Protein AF-A0A842N6Q9-F1 (afdb_monomer_lite)

pLDDT: mean 91.58, std 11.49, range [39.16, 98.69]

Sequence (266 aa):
GASLGLGSGYAVFYPNMVNERSRTIEEQVTDIEEDVDELGVRLDSVNQSMTVIGDSLEGILALTDIINAISDRVTTIENGQVTLNSELDDVESTLNQLNEDFVTLDDDWDEVVNDFADLATAYNAANIELEAVQELVRENDGIRIFTTYMANPSNFFKEAITDELYALLVLESQDFADWANLVGIDSANILLLQEVDAIMGSLVWNPTDNTEIGDSSFQVKLETYFPFELASASVSFNKIRLEVRATINIETEAITLQQIGQIEVI

Foldseek 3Di:
DDDDDPPDVPPVVVVVVVVVVVVVVVVVVVVVVVVVVVVVVVVVVVVVVVVVVVVVVVVVVVVVVVVVVVVVVVVVVVVVVVVVVVVVVVVVVVVVVVVVVVVVVVVVVVVVVVVVVVVVVVVVVVVVVVVVVVVVVLQVLQVVLVQVCQLQPDLVVLLVVLVQVLVQCCVPPPLSVVLCVVCDVVRSSVLSSVQSRVCRNVWDWDWDDWADDDDQKIKTKIKTWAWDADVSSRDTARIKIWIWIWIARSVVRDTHPIDTDDIHGD

Secondary structure (DSSP, 8-state):
-------SSSTTHHHHHHHHHHHHHHHHHHHHHHHHHHHHHHHHHHHHHHHHHHHHHHHHHHHHHHHHHHHHHHHHHHHHHHHHHHHHHHHHHHHHHHHHHHHHHHHHHHHHHHHHHHHHHHHHHHHHHHHHHHHHHHHHHHHHHHHHHHTS--HHHHHHHHHHHHHHHHHH-HHHHHHHHHH-HHHHHHHHHHHHHHHHTT---EEEEEEEEETTEEEEEEEEEEEEEEGGGTEEEEEEEEEEEEEEETTTTEEEEEEEEEEEE-

Structure (mmCIF, N/CA/C/O backbone):
data_AF-A0A842N6Q9-F1
#
_entry.id   AF-A0A842N6Q9-F1
#
loop_
_atom_site.group_PDB
_atom_site.id
_atom_site.type_symbol
_atom_site.label_atom_id
_atom_site.label_alt_id
_atom_site.label_comp_id
_atom_site.label_asym_id
_atom_site.label_entity_id
_atom_site.label_seq_id
_atom_site.pdbx_PDB_ins_code
_atom_site.Cartn_x
_atom_site.Cartn_y
_atom_site.Cartn_z
_atom_site.occupancy
_atom_site.B_iso_or_equiv
_atom_site.auth_seq_id
_atom_site.auth_comp_id
_atom_site.auth_asym_id
_atom_site.auth_atom_id
_atom_site.pdbx_PDB_model_num
ATOM 1 N N . GLY A 1 1 ? -85.203 -25.744 161.739 1.00 39.16 1 GLY A N 1
ATOM 2 C CA . GLY A 1 1 ? -84.891 -26.571 160.561 1.00 39.16 1 GLY A CA 1
ATOM 3 C C . GLY A 1 1 ? -84.666 -25.648 159.391 1.00 39.16 1 GLY A C 1
ATOM 4 O O . GLY A 1 1 ? -85.495 -24.777 159.173 1.00 39.16 1 GLY A O 1
ATOM 5 N N . ALA A 1 2 ? -83.518 -25.778 158.737 1.00 45.00 2 ALA A N 1
ATOM 6 C CA . ALA A 1 2 ? -83.110 -24.991 157.582 1.00 45.00 2 ALA A CA 1
ATOM 7 C C . ALA A 1 2 ? -84.012 -25.238 156.360 1.00 45.00 2 ALA A C 1
ATOM 9 O O . ALA A 1 2 ? -84.411 -26.374 156.119 1.00 45.00 2 ALA A O 1
ATOM 10 N N . SER A 1 3 ? -84.259 -24.197 155.562 1.00 41.28 3 SER A N 1
ATOM 11 C CA . SER A 1 3 ? -84.444 -24.327 154.114 1.00 41.28 3 SER A CA 1
ATOM 12 C C . SER A 1 3 ? -84.133 -22.991 153.444 1.00 41.28 3 SER A C 1
ATOM 14 O O . SER A 1 3 ? -84.650 -21.944 153.832 1.00 41.28 3 SER A O 1
ATOM 16 N N . LEU A 1 4 ? -83.199 -23.054 152.503 1.00 52.41 4 LEU A N 1
ATOM 17 C CA . LEU A 1 4 ? -82.613 -21.960 151.744 1.00 52.41 4 LEU A CA 1
ATOM 18 C C . LEU A 1 4 ? -83.542 -21.598 150.581 1.00 52.41 4 LEU A C 1
ATOM 20 O O . LEU A 1 4 ? -83.885 -22.459 149.778 1.00 52.41 4 LEU A O 1
ATOM 24 N N . GLY A 1 5 ? -83.894 -20.320 150.462 1.00 39.25 5 GLY A N 1
ATOM 25 C CA . GLY A 1 5 ? -84.561 -19.751 149.290 1.00 39.25 5 GLY A CA 1
ATOM 26 C C . GLY A 1 5 ? -83.675 -18.698 148.633 1.00 39.25 5 GLY A C 1
ATOM 27 O O . GLY A 1 5 ? -83.934 -17.507 148.755 1.00 39.25 5 GLY A O 1
ATOM 28 N N . LEU A 1 6 ? -82.596 -19.133 147.980 1.00 52.72 6 LEU A N 1
ATOM 29 C CA . LEU A 1 6 ? -81.838 -18.300 147.046 1.00 52.72 6 LEU A CA 1
ATOM 30 C C . LEU A 1 6 ? -82.662 -18.188 145.758 1.00 52.72 6 LEU A C 1
ATOM 32 O O . LEU A 1 6 ? -82.780 -19.161 145.020 1.00 52.72 6 LEU A O 1
ATOM 36 N N . GLY A 1 7 ? -83.260 -17.029 145.491 1.00 48.00 7 GLY A N 1
ATOM 37 C CA . GLY A 1 7 ? -84.115 -16.873 144.315 1.00 48.00 7 GLY A CA 1
ATOM 38 C C . GLY A 1 7 ? -84.567 -15.441 144.090 1.00 48.00 7 GLY A C 1
ATOM 39 O O . GLY A 1 7 ? -85.731 -15.136 144.300 1.00 48.00 7 GLY A O 1
ATOM 40 N N . SER A 1 8 ? -83.649 -14.563 143.680 1.00 42.03 8 SER A N 1
ATOM 41 C CA . SER A 1 8 ? -83.997 -13.280 143.029 1.00 42.03 8 SER A CA 1
ATOM 42 C C . SER A 1 8 ? -82.774 -12.513 142.518 1.00 42.03 8 SER A C 1
ATOM 44 O O . SER A 1 8 ? -82.881 -11.763 141.555 1.00 42.03 8 SER A O 1
ATOM 46 N N . GLY A 1 9 ? -81.589 -12.747 143.092 1.00 44.25 9 GLY A N 1
ATOM 47 C CA . GLY A 1 9 ? -80.367 -12.017 142.735 1.00 44.25 9 GLY A CA 1
ATOM 48 C C . GLY A 1 9 ? -79.679 -12.427 141.430 1.00 44.25 9 GLY A C 1
ATOM 49 O O . GLY A 1 9 ? -78.753 -11.746 141.032 1.00 44.25 9 GLY A O 1
ATOM 50 N N . TYR A 1 10 ? -80.090 -13.502 140.752 1.00 46.16 10 TYR A N 1
ATOM 51 C CA . TYR A 1 10 ? -79.489 -13.911 139.470 1.00 46.16 10 TYR A CA 1
ATOM 52 C C . TYR A 1 10 ? -80.328 -13.487 138.253 1.00 46.16 10 TYR A C 1
ATOM 54 O O . TYR A 1 10 ? -79.784 -13.270 137.176 1.00 46.16 10 TYR A O 1
ATOM 62 N N . ALA A 1 11 ? -81.640 -13.285 138.414 1.00 45.50 11 ALA A N 1
ATOM 63 C CA . ALA A 1 11 ? -82.547 -13.031 137.291 1.00 45.50 11 ALA A CA 1
ATOM 64 C C . ALA A 1 11 ? -82.414 -11.628 136.664 1.00 45.50 11 ALA A C 1
ATOM 66 O O . ALA A 1 11 ? -82.861 -11.441 135.542 1.00 45.50 11 ALA A O 1
ATOM 67 N N . VAL A 1 12 ? -81.798 -10.655 137.352 1.00 51.91 12 VAL A N 1
ATOM 68 C CA . VAL A 1 12 ? -81.649 -9.265 136.859 1.00 51.91 12 VAL A CA 1
ATOM 69 C C . VAL A 1 12 ? -80.248 -8.987 136.290 1.00 51.91 12 VAL A C 1
ATOM 71 O O . VAL A 1 12 ? -80.095 -8.151 135.404 1.00 51.91 12 VAL A O 1
ATOM 74 N N . PHE A 1 13 ? -79.221 -9.723 136.728 1.00 52.62 13 PHE A N 1
ATOM 75 C CA . PHE A 1 13 ? -77.844 -9.536 136.248 1.00 52.62 13 PHE A CA 1
ATOM 76 C C . PHE A 1 13 ? -77.558 -10.269 134.932 1.00 52.62 13 PHE A C 1
ATOM 78 O O . PHE A 1 13 ? -76.781 -9.765 134.125 1.00 52.62 13 PHE A O 1
ATOM 85 N N . TYR A 1 14 ? -78.194 -11.421 134.680 1.00 57.91 14 TYR A N 1
ATOM 86 C CA . TYR A 1 14 ? -78.035 -12.128 133.403 1.00 57.91 14 TYR A CA 1
ATOM 87 C C . TYR A 1 14 ? -78.612 -11.354 132.211 1.00 57.91 14 TYR A C 1
ATOM 89 O O . TYR A 1 14 ? -77.882 -11.208 131.236 1.00 57.91 14 TYR A O 1
ATOM 97 N N . PRO A 1 15 ? -79.838 -10.795 132.262 1.00 67.25 15 PRO A N 1
ATOM 98 C CA . PRO A 1 15 ? -80.366 -10.003 131.152 1.00 67.25 15 PRO A CA 1
ATOM 99 C C . PRO A 1 15 ? -79.513 -8.767 130.854 1.00 67.25 15 PRO A C 1
ATOM 101 O O . PRO A 1 15 ? -79.224 -8.501 129.696 1.00 67.25 15 PRO A O 1
ATOM 104 N N . ASN A 1 16 ? -79.037 -8.057 131.885 1.00 67.00 16 ASN A N 1
ATOM 105 C CA . ASN A 1 16 ? -78.198 -6.871 131.690 1.00 67.00 16 ASN A CA 1
ATOM 106 C C . ASN A 1 16 ? -76.809 -7.214 131.130 1.00 67.00 16 ASN A C 1
ATOM 108 O O . ASN A 1 16 ? -76.372 -6.561 130.193 1.00 67.00 16 ASN A O 1
ATOM 112 N N . MET A 1 17 ? -76.134 -8.264 131.619 1.00 75.19 17 MET A N 1
ATOM 113 C CA . MET A 1 17 ? -74.863 -8.711 131.019 1.00 75.19 17 MET A CA 1
ATOM 114 C C . MET A 1 17 ? -75.030 -9.235 129.589 1.00 75.19 17 MET A C 1
ATOM 116 O O . MET A 1 17 ? -74.129 -9.070 128.772 1.00 75.19 17 MET A O 1
ATOM 120 N N . VAL A 1 18 ? -76.145 -9.904 129.290 1.00 78.19 18 VAL A N 1
ATOM 121 C CA . VAL A 1 18 ? -76.445 -10.411 127.944 1.00 78.19 18 VAL A CA 1
ATOM 122 C C . VAL A 1 18 ? -76.774 -9.262 126.989 1.00 78.19 18 VAL A C 1
ATOM 124 O O . VAL A 1 18 ? -76.325 -9.303 125.848 1.00 78.19 18 VAL A O 1
ATOM 127 N N . ASN A 1 19 ? -77.470 -8.221 127.451 1.00 78.38 19 ASN A N 1
ATOM 128 C CA . ASN A 1 19 ? -77.723 -7.004 126.677 1.00 78.38 19 ASN A CA 1
ATOM 129 C C . ASN A 1 19 ? -76.435 -6.215 126.416 1.00 78.38 19 ASN A C 1
ATOM 131 O O . ASN A 1 19 ? -76.205 -5.806 125.286 1.00 78.38 19 ASN A O 1
ATOM 135 N N . GLU A 1 20 ? -75.568 -6.058 127.421 1.00 79.12 20 GLU A N 1
ATOM 136 C CA . GLU A 1 20 ? -74.278 -5.373 127.260 1.00 79.12 20 GLU A CA 1
ATOM 137 C C . GLU A 1 20 ? -73.377 -6.125 126.268 1.00 79.12 20 GLU A C 1
ATOM 139 O O . GLU A 1 20 ? -72.814 -5.532 125.357 1.00 79.12 20 GLU A O 1
ATOM 144 N N . ARG A 1 21 ? -73.304 -7.459 126.388 1.00 81.00 21 ARG A N 1
ATOM 145 C CA . ARG A 1 21 ? -72.570 -8.304 125.435 1.00 81.00 21 ARG A CA 1
ATOM 146 C C . ARG A 1 21 ? -73.180 -8.277 124.039 1.00 81.00 21 ARG A C 1
ATOM 148 O O . ARG A 1 21 ? -72.420 -8.264 123.082 1.00 81.00 21 ARG A O 1
ATOM 155 N N . SER A 1 22 ? -74.509 -8.281 123.918 1.00 83.50 22 SER A N 1
ATOM 156 C CA . SER A 1 22 ? -75.177 -8.173 122.613 1.00 83.50 22 SER A CA 1
ATOM 157 C C . SER A 1 22 ? -74.865 -6.834 121.962 1.00 83.50 22 SER A C 1
ATOM 159 O O . SER A 1 22 ? -74.501 -6.818 120.799 1.00 83.50 22 SER A O 1
ATOM 161 N N . ARG A 1 23 ? -74.875 -5.742 122.733 1.00 82.00 23 ARG A N 1
ATOM 162 C CA . ARG A 1 23 ? -74.495 -4.412 122.255 1.00 82.00 23 ARG A CA 1
ATOM 163 C C . ARG A 1 23 ? -73.033 -4.345 121.801 1.00 82.00 23 ARG A C 1
ATOM 165 O O . ARG A 1 23 ? -72.761 -3.822 120.733 1.00 82.00 23 ARG A O 1
ATOM 172 N N . THR A 1 24 ? -72.094 -4.907 122.567 1.00 88.12 24 THR A N 1
ATOM 173 C CA . THR A 1 24 ? -70.678 -4.976 122.152 1.00 88.12 24 THR A CA 1
ATOM 174 C C . THR A 1 24 ? -70.484 -5.837 120.903 1.00 88.12 24 THR A C 1
ATOM 176 O O . THR A 1 24 ? -69.652 -5.515 120.064 1.00 88.12 24 THR A O 1
ATOM 179 N N . ILE A 1 25 ? -71.232 -6.936 120.771 1.00 87.62 25 ILE A N 1
ATOM 180 C CA . ILE A 1 25 ? -71.200 -7.777 119.568 1.00 87.62 25 ILE A CA 1
ATOM 181 C C . ILE A 1 25 ? -71.790 -7.021 118.373 1.00 87.62 25 ILE A C 1
ATOM 183 O O . ILE A 1 25 ? -71.218 -7.098 117.299 1.00 87.62 25 ILE A O 1
ATOM 187 N N . GLU A 1 26 ? -72.886 -6.281 118.541 1.00 87.38 26 GLU A N 1
ATOM 188 C CA . GLU A 1 26 ? -73.477 -5.441 117.490 1.00 87.38 26 GLU A CA 1
ATOM 189 C C . GLU A 1 26 ? -72.514 -4.341 117.029 1.00 87.38 26 GLU A C 1
ATOM 191 O O . GLU A 1 26 ? -72.362 -4.138 115.828 1.00 87.38 26 GLU A O 1
ATOM 196 N N . GLU A 1 27 ? -71.818 -3.681 117.960 1.00 88.12 27 GLU A N 1
ATOM 197 C CA . GLU A 1 27 ? -70.766 -2.705 117.644 1.00 88.12 27 GLU A CA 1
ATOM 198 C C . GLU A 1 27 ? -69.622 -3.376 116.859 1.00 88.12 27 GLU A C 1
ATOM 200 O O . GLU A 1 27 ? -69.262 -2.904 115.788 1.00 88.12 27 GLU A O 1
ATOM 205 N N . GLN A 1 28 ? -69.138 -4.547 117.295 1.00 90.06 28 GLN A N 1
ATOM 206 C CA . GLN A 1 28 ? -68.119 -5.310 116.555 1.00 90.06 28 GLN A CA 1
ATOM 207 C C . GLN A 1 28 ? -68.593 -5.792 115.180 1.00 90.06 28 GLN A C 1
ATOM 209 O O . GLN A 1 28 ? -67.802 -5.846 114.246 1.00 90.06 28 GLN A O 1
ATOM 214 N N . VAL A 1 29 ? -69.859 -6.191 115.053 1.00 90.94 29 VAL A N 1
ATOM 215 C CA . VAL A 1 29 ? -70.451 -6.598 113.774 1.00 90.94 29 VAL A CA 1
ATOM 216 C C . VAL A 1 29 ? -70.541 -5.399 112.838 1.00 90.94 29 VAL A C 1
ATOM 218 O O . VAL A 1 29 ? -70.201 -5.549 111.674 1.00 90.94 29 VAL A O 1
ATOM 221 N N . THR A 1 30 ? -70.906 -4.223 113.351 1.00 91.38 30 THR A N 1
ATOM 222 C CA . THR A 1 30 ? -70.945 -2.976 112.571 1.00 91.38 30 THR A CA 1
ATOM 223 C C . THR A 1 30 ? -69.547 -2.595 112.079 1.00 91.38 30 THR A C 1
ATOM 225 O O . THR A 1 30 ? -69.377 -2.325 110.897 1.00 91.38 30 THR A O 1
ATOM 228 N N . ASP A 1 31 ? -68.530 -2.662 112.946 1.00 92.38 31 ASP A N 1
ATOM 229 C CA . ASP A 1 31 ? -67.134 -2.399 112.564 1.00 92.38 31 ASP A CA 1
ATOM 230 C C . ASP A 1 31 ? -66.652 -3.388 111.484 1.00 92.38 31 ASP A C 1
ATOM 232 O O . ASP A 1 31 ? -65.989 -3.008 110.523 1.00 92.38 31 ASP A O 1
ATOM 236 N N . ILE A 1 32 ? -67.020 -4.670 111.610 1.00 93.62 32 ILE A N 1
ATOM 237 C CA . ILE A 1 32 ? -66.703 -5.694 110.604 1.00 93.62 32 ILE A CA 1
ATOM 238 C C . ILE A 1 32 ? -67.433 -5.418 109.285 1.00 93.62 32 ILE A C 1
ATOM 240 O O . ILE A 1 32 ? -66.850 -5.625 108.226 1.00 93.62 32 ILE A O 1
ATOM 244 N N . GLU A 1 33 ? -68.696 -4.994 109.325 1.00 93.25 33 GLU A N 1
ATOM 245 C CA . GLU A 1 33 ? -69.460 -4.620 108.131 1.00 93.25 33 GLU A CA 1
ATOM 246 C C . GLU A 1 33 ? -68.806 -3.430 107.414 1.00 93.25 33 GLU A C 1
ATOM 248 O O . GLU A 1 33 ? -68.606 -3.502 106.203 1.00 93.25 33 GLU A O 1
ATOM 253 N N . GLU A 1 34 ? -68.371 -2.402 108.151 1.00 93.06 34 GLU A N 1
ATOM 254 C CA . GLU A 1 34 ? -67.629 -1.263 107.595 1.00 93.06 34 GLU A CA 1
ATOM 255 C C . GLU A 1 34 ? -66.278 -1.687 106.983 1.00 93.06 34 GLU A C 1
ATOM 257 O O . GLU A 1 34 ? -65.959 -1.288 105.859 1.00 93.06 34 GLU A O 1
ATOM 262 N N . ASP A 1 35 ? -65.508 -2.545 107.662 1.00 94.94 35 ASP A N 1
ATOM 263 C CA . ASP A 1 35 ? -64.243 -3.092 107.147 1.00 94.94 35 ASP A CA 1
ATOM 264 C C . ASP A 1 35 ? -64.456 -3.940 105.877 1.00 94.94 35 ASP A C 1
ATOM 266 O O . ASP A 1 35 ? -63.649 -3.903 104.939 1.00 94.94 35 ASP A O 1
ATOM 270 N N . VAL A 1 36 ? -65.537 -4.728 105.835 1.00 94.62 36 VAL A N 1
ATOM 271 C CA . VAL A 1 36 ? -65.919 -5.553 104.678 1.00 94.62 36 VAL A CA 1
ATOM 272 C C . VAL A 1 36 ? -66.349 -4.677 103.504 1.00 94.62 36 VAL A C 1
ATOM 274 O O . VAL A 1 36 ? -65.938 -4.948 102.372 1.00 94.62 36 VAL A O 1
ATOM 277 N N . ASP A 1 37 ? -67.109 -3.614 103.756 1.00 94.00 37 ASP A N 1
ATOM 278 C CA . ASP A 1 37 ? -67.501 -2.641 102.737 1.00 94.00 37 ASP A CA 1
ATOM 279 C C . ASP A 1 37 ? -66.273 -1.911 102.172 1.00 94.00 37 ASP A C 1
ATOM 281 O O . ASP A 1 37 ? -66.125 -1.788 100.950 1.00 94.00 37 ASP A O 1
ATOM 285 N N . GLU A 1 38 ? -65.329 -1.498 103.027 1.00 94.69 38 GLU A N 1
ATOM 286 C CA . GLU A 1 38 ? -64.075 -0.883 102.582 1.00 94.69 38 GLU A CA 1
ATOM 287 C C . GLU A 1 38 ? -63.229 -1.862 101.749 1.00 94.69 38 GLU A C 1
ATOM 289 O O . GLU A 1 38 ? -62.674 -1.495 100.705 1.00 94.69 38 GLU A O 1
ATOM 294 N N . LEU A 1 39 ? -63.154 -3.130 102.163 1.00 95.38 39 LEU A N 1
ATOM 295 C CA . LEU A 1 39 ? -62.520 -4.195 101.385 1.00 95.38 39 LEU A CA 1
ATOM 296 C C . LEU A 1 39 ? -63.184 -4.382 100.019 1.00 95.38 39 LEU A C 1
ATOM 298 O O . LEU A 1 39 ? -62.465 -4.561 99.035 1.00 95.38 39 LEU A O 1
ATOM 302 N N . GLY A 1 40 ? -64.515 -4.306 99.942 1.00 94.81 40 GLY A N 1
ATOM 303 C CA . GLY A 1 40 ? -65.273 -4.363 98.691 1.00 94.81 40 GLY A CA 1
ATOM 304 C C . GLY A 1 40 ? -64.861 -3.256 97.721 1.00 94.81 40 GLY A C 1
ATOM 305 O O . GLY A 1 40 ? -64.469 -3.538 96.588 1.00 94.81 40 GLY A O 1
ATOM 306 N N . VAL A 1 41 ? -64.819 -2.007 98.195 1.00 95.00 41 VAL A N 1
ATOM 307 C CA . VAL A 1 41 ? -64.372 -0.851 97.395 1.00 95.00 41 VAL A CA 1
ATOM 308 C C . VAL A 1 41 ? -62.921 -1.014 96.927 1.00 95.00 41 VAL A C 1
ATOM 310 O O . VAL A 1 41 ? -62.586 -0.707 95.778 1.00 95.00 41 VAL A O 1
ATOM 313 N N . ARG A 1 42 ? -62.032 -1.515 97.795 1.00 95.81 42 ARG A N 1
ATOM 314 C CA . ARG A 1 42 ? -60.630 -1.781 97.433 1.00 95.81 42 ARG A CA 1
ATOM 315 C C . ARG A 1 42 ? -60.518 -2.882 96.379 1.00 95.81 42 ARG A C 1
ATOM 317 O O . ARG A 1 42 ? -59.724 -2.737 95.451 1.00 95.81 42 ARG A O 1
ATOM 324 N N . LEU A 1 43 ? -61.307 -3.950 96.492 1.00 95.88 43 LEU A N 1
ATOM 325 C CA . LEU A 1 43 ? -61.371 -5.033 95.508 1.00 95.88 43 LEU A CA 1
ATOM 326 C C . LEU A 1 43 ? -61.839 -4.527 94.142 1.00 95.88 43 LEU A C 1
ATOM 328 O O . LEU A 1 43 ? -61.210 -4.855 93.137 1.00 95.88 43 LEU A O 1
ATOM 332 N N . ASP A 1 44 ? -62.862 -3.674 94.103 1.00 95.69 44 ASP A N 1
ATOM 333 C CA . ASP A 1 44 ? -63.347 -3.067 92.859 1.00 95.69 44 ASP A CA 1
ATOM 334 C C . ASP A 1 44 ? -62.274 -2.193 92.190 1.00 95.69 44 ASP A C 1
ATOM 336 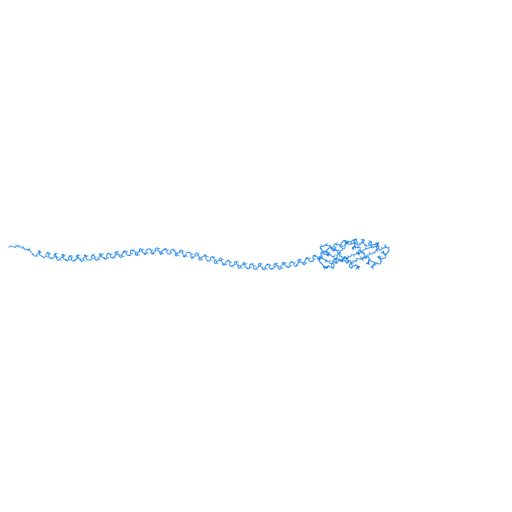O O . ASP A 1 44 ? -62.055 -2.281 90.979 1.00 95.69 44 ASP A O 1
ATOM 340 N N . SER A 1 45 ? -61.541 -1.404 92.981 1.00 95.12 45 SER A N 1
ATOM 341 C CA . SER A 1 45 ? -60.419 -0.584 92.500 1.00 95.12 45 SER A CA 1
ATOM 342 C C . SER A 1 45 ? -59.259 -1.429 91.951 1.00 95.12 45 SER A C 1
ATOM 344 O O . SER A 1 45 ? -58.696 -1.132 90.889 1.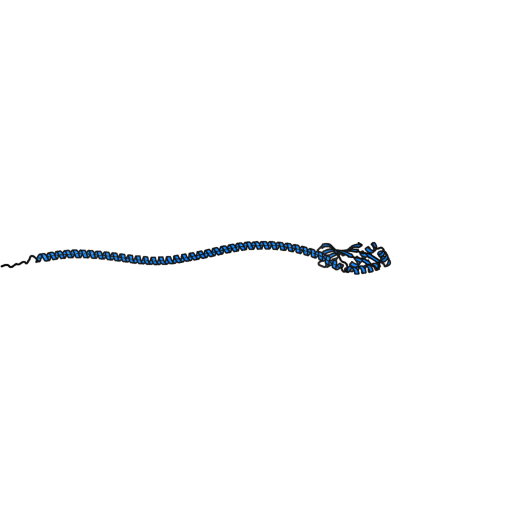00 95.12 45 SER A O 1
ATOM 346 N N . VAL A 1 46 ? -58.926 -2.537 92.624 1.00 95.69 46 VAL A N 1
ATOM 347 C CA . VAL A 1 46 ? -57.937 -3.510 92.133 1.00 95.69 46 VAL A CA 1
ATOM 348 C C . VAL A 1 46 ? -58.404 -4.138 90.821 1.00 95.69 46 VAL A C 1
ATOM 350 O O . VAL A 1 46 ? -57.611 -4.247 89.887 1.00 95.69 46 VAL A O 1
ATOM 353 N N . ASN A 1 47 ? -59.682 -4.495 90.708 1.00 94.81 47 ASN A N 1
ATOM 354 C CA . ASN A 1 47 ? -60.234 -5.121 89.510 1.00 94.81 47 ASN A CA 1
ATOM 355 C C . ASN A 1 47 ? -60.234 -4.161 88.301 1.00 94.81 47 ASN A C 1
ATOM 357 O O . ASN A 1 47 ? -59.877 -4.547 87.184 1.00 94.81 47 ASN A O 1
ATOM 361 N N . GLN A 1 48 ? -60.537 -2.876 88.525 1.00 94.50 48 GLN A N 1
ATOM 362 C CA . GLN A 1 48 ? -60.371 -1.831 87.506 1.00 94.50 48 GLN A CA 1
ATOM 363 C C . GLN A 1 48 ? -58.908 -1.676 87.084 1.00 94.50 48 GLN A C 1
ATOM 365 O O . GLN A 1 48 ? -58.612 -1.633 85.891 1.00 94.50 48 GLN A O 1
ATOM 370 N N . SER A 1 49 ? -57.983 -1.659 88.046 1.00 95.81 49 SER A N 1
ATOM 371 C CA . SER A 1 49 ? -56.546 -1.577 87.759 1.00 95.81 49 SER A CA 1
ATOM 372 C C . SER A 1 49 ? -56.061 -2.784 86.950 1.00 95.81 49 SER A C 1
ATOM 374 O O . SER A 1 49 ? -55.313 -2.620 85.990 1.00 95.81 49 SER A O 1
ATOM 376 N N . MET A 1 50 ? -56.530 -3.992 87.279 1.00 95.44 50 MET A N 1
ATOM 377 C CA . MET A 1 50 ? -56.239 -5.212 86.518 1.00 95.44 50 MET A CA 1
ATOM 378 C C . MET A 1 50 ? -56.757 -5.140 85.081 1.00 95.44 50 MET A C 1
ATOM 380 O O . MET A 1 50 ? -56.063 -5.594 84.176 1.00 95.44 50 MET A O 1
ATOM 384 N N . THR A 1 51 ? -57.931 -4.543 84.864 1.00 94.81 51 THR A N 1
ATOM 385 C CA . THR A 1 51 ? -58.487 -4.343 83.515 1.00 94.81 51 THR A CA 1
ATOM 386 C C . THR A 1 51 ? -57.588 -3.422 82.688 1.00 94.81 51 THR A C 1
ATOM 388 O O . THR A 1 51 ? -57.156 -3.799 81.605 1.00 94.81 51 THR A O 1
ATOM 391 N N . VAL A 1 52 ? -57.196 -2.267 83.240 1.00 94.88 52 VAL A N 1
ATOM 392 C CA . VAL A 1 52 ? -56.284 -1.316 82.572 1.00 94.88 52 VAL A CA 1
ATOM 393 C C . VAL A 1 52 ? -54.915 -1.942 82.276 1.00 94.88 52 VAL A C 1
ATOM 395 O O . VAL A 1 52 ? -54.320 -1.690 81.225 1.00 94.88 52 VAL A O 1
ATOM 398 N N . ILE A 1 53 ? -54.400 -2.768 83.192 1.00 95.56 53 ILE A N 1
ATOM 399 C CA . ILE A 1 53 ? -53.159 -3.523 82.978 1.00 95.56 53 ILE A CA 1
ATOM 400 C C . ILE A 1 53 ? -53.333 -4.531 81.836 1.00 95.56 53 ILE A C 1
ATOM 402 O O . ILE A 1 53 ? -52.442 -4.632 80.997 1.00 95.56 53 ILE A O 1
ATOM 406 N N . GLY A 1 54 ? -54.463 -5.242 81.776 1.00 94.62 54 GLY A N 1
ATOM 407 C CA . GLY A 1 54 ? -54.795 -6.163 80.686 1.00 94.62 54 GLY A CA 1
ATOM 408 C C . GLY A 1 54 ? -54.760 -5.482 79.317 1.00 94.62 54 GLY A C 1
ATOM 409 O O . GLY A 1 54 ? -54.028 -5.933 78.437 1.00 94.62 54 GLY A O 1
ATOM 410 N N . ASP A 1 55 ? -55.443 -4.344 79.182 1.00 94.25 55 ASP A N 1
ATOM 411 C CA . ASP A 1 55 ? -55.466 -3.552 77.943 1.00 94.25 55 ASP A CA 1
ATOM 412 C C . ASP A 1 55 ? -54.060 -3.055 77.556 1.00 94.25 55 ASP A C 1
ATOM 414 O O . ASP A 1 55 ? -53.655 -3.078 76.392 1.00 94.25 55 ASP A O 1
ATOM 418 N N . SER A 1 56 ? -53.270 -2.635 78.550 1.00 95.31 56 SER A N 1
ATOM 419 C CA . SER A 1 56 ? -51.889 -2.188 78.330 1.00 95.31 56 SER A CA 1
ATOM 420 C C . SER A 1 56 ? -50.987 -3.326 77.840 1.00 95.31 56 SER A C 1
ATOM 422 O O . SER A 1 56 ? -50.141 -3.113 76.972 1.00 95.31 56 SER A O 1
ATOM 424 N N . LEU A 1 57 ? -51.165 -4.540 78.373 1.00 96.38 57 LEU A N 1
ATOM 425 C CA . LEU A 1 57 ? -50.426 -5.728 77.942 1.00 96.38 57 LEU A CA 1
ATOM 426 C C . LEU A 1 57 ? -50.785 -6.130 76.508 1.00 96.38 57 LEU A C 1
ATOM 428 O O . LEU A 1 57 ? -49.890 -6.486 75.745 1.00 96.38 57 LEU A O 1
ATOM 432 N N . GLU A 1 58 ? -52.054 -6.018 76.111 1.00 95.62 58 GLU A N 1
ATOM 433 C CA . GLU A 1 58 ? -52.475 -6.259 74.726 1.00 95.62 58 GLU A CA 1
ATOM 434 C C . GLU A 1 58 ? -51.819 -5.261 73.756 1.00 95.62 58 GLU A C 1
ATOM 436 O O . GLU A 1 58 ? -51.271 -5.658 72.725 1.00 95.62 58 GLU A O 1
ATOM 441 N N . GLY A 1 59 ? -51.751 -3.978 74.132 1.00 96.38 59 GLY A N 1
ATOM 442 C CA . GLY A 1 59 ? -51.014 -2.965 73.370 1.00 96.38 59 GLY A CA 1
ATOM 443 C C . GLY A 1 59 ? -49.515 -3.274 73.230 1.00 96.38 59 GLY A C 1
ATOM 444 O O . GLY A 1 59 ? -48.938 -3.080 72.158 1.00 96.38 59 GLY A O 1
ATOM 445 N N . ILE A 1 60 ? -48.879 -3.801 74.282 1.00 96.38 60 ILE A N 1
ATOM 446 C CA . ILE A 1 60 ? -47.466 -4.223 74.253 1.00 96.38 60 ILE A CA 1
ATOM 447 C C . ILE A 1 60 ? -47.252 -5.408 73.298 1.00 96.38 60 ILE A C 1
ATOM 449 O O . ILE A 1 60 ? -46.251 -5.439 72.574 1.00 96.38 60 ILE A O 1
ATOM 453 N N . LEU A 1 61 ? -48.179 -6.368 73.263 1.00 95.94 61 LEU A N 1
ATOM 454 C CA . LEU A 1 61 ? -48.112 -7.499 72.332 1.00 95.94 61 LEU A CA 1
ATOM 455 C C . LEU A 1 61 ? -48.210 -7.024 70.877 1.00 95.94 61 LEU A C 1
ATOM 457 O O . LEU A 1 61 ? -47.364 -7.386 70.062 1.00 95.94 61 LEU A O 1
ATOM 461 N N . ALA A 1 62 ? -49.145 -6.121 70.571 1.00 96.25 62 ALA A N 1
ATOM 462 C CA . ALA A 1 62 ? -49.270 -5.544 69.231 1.00 96.25 62 ALA A CA 1
ATOM 463 C C . ALA A 1 62 ? -48.008 -4.775 68.792 1.00 96.25 62 ALA A C 1
ATOM 465 O O . ALA A 1 62 ? -47.579 -4.870 67.640 1.00 96.25 62 ALA A O 1
ATOM 466 N N . LEU A 1 63 ? -47.371 -4.034 69.706 1.00 97.38 63 LEU A N 1
ATOM 467 C CA . LEU A 1 63 ? -46.098 -3.361 69.425 1.00 97.38 63 LEU A CA 1
ATOM 468 C C . LEU A 1 63 ? -44.965 -4.356 69.151 1.00 97.38 63 LEU A C 1
ATOM 470 O O . LEU A 1 63 ? -44.119 -4.092 68.299 1.00 97.38 63 LEU A O 1
ATOM 474 N N . THR A 1 64 ? -44.958 -5.497 69.838 1.00 97.19 64 THR A N 1
ATOM 475 C CA . THR A 1 64 ? -43.967 -6.560 69.626 1.00 97.19 64 THR A CA 1
ATOM 476 C C . THR A 1 64 ? -44.087 -7.148 68.219 1.00 97.19 64 THR A C 1
ATOM 478 O O . THR A 1 64 ? -43.075 -7.301 67.535 1.00 97.19 64 THR A O 1
ATOM 481 N N . ASP A 1 65 ? -45.309 -7.383 67.736 1.00 97.25 65 ASP A N 1
ATOM 482 C CA . ASP A 1 65 ? -45.546 -7.857 66.366 1.00 97.25 65 ASP A CA 1
ATOM 483 C C . ASP A 1 65 ? -45.071 -6.844 65.313 1.00 97.25 65 ASP A C 1
ATOM 485 O O . ASP A 1 65 ? -44.426 -7.214 64.329 1.00 97.25 65 ASP A O 1
ATOM 489 N N . ILE A 1 66 ? -45.320 -5.549 65.540 1.00 97.75 66 ILE A N 1
ATOM 490 C CA . ILE A 1 66 ? -44.828 -4.475 64.662 1.00 97.75 66 ILE A CA 1
ATOM 491 C C . ILE A 1 66 ? -43.295 -4.443 64.645 1.00 97.75 66 ILE A C 1
ATOM 493 O O . ILE A 1 66 ? -42.701 -4.302 63.576 1.00 97.75 66 ILE A O 1
ATOM 497 N N . ILE A 1 67 ? -42.646 -4.579 65.805 1.00 98.19 67 ILE A N 1
ATOM 498 C CA . ILE A 1 67 ? -41.181 -4.605 65.910 1.00 98.19 67 ILE A CA 1
ATOM 499 C C . ILE A 1 67 ? -40.605 -5.795 65.138 1.00 98.19 67 ILE A C 1
ATOM 501 O O . ILE A 1 67 ? -39.654 -5.609 64.380 1.00 98.19 67 ILE A O 1
ATOM 505 N N . ASN A 1 68 ? -41.203 -6.981 65.260 1.00 97.50 68 ASN A N 1
ATOM 506 C CA . ASN A 1 68 ? -40.775 -8.162 64.509 1.00 97.50 68 ASN A CA 1
ATOM 507 C C . ASN A 1 68 ? -40.893 -7.929 62.994 1.00 97.50 68 ASN A C 1
ATOM 509 O O . ASN A 1 68 ? -39.931 -8.144 62.260 1.00 97.50 68 ASN A O 1
ATOM 513 N N . ALA A 1 69 ? -42.016 -7.371 62.530 1.00 98.00 69 ALA A N 1
ATOM 514 C CA . ALA A 1 69 ? -42.205 -7.043 61.116 1.00 98.00 69 ALA A CA 1
ATOM 515 C C . ALA A 1 69 ? -41.215 -5.977 60.605 1.00 98.00 69 ALA A C 1
ATOM 517 O O . ALA A 1 69 ? -40.787 -6.021 59.450 1.00 98.00 69 ALA A O 1
ATOM 518 N N . ILE A 1 70 ? -40.843 -5.000 61.439 1.00 98.31 70 ILE A N 1
ATOM 519 C CA . ILE A 1 70 ? -39.792 -4.028 61.107 1.00 98.31 70 ILE A CA 1
ATOM 520 C C . ILE A 1 70 ? -38.436 -4.727 61.013 1.00 98.31 70 ILE A C 1
ATOM 522 O O . ILE A 1 70 ? -37.707 -4.466 60.059 1.00 98.31 70 ILE A O 1
ATOM 526 N N . SER A 1 71 ? -38.116 -5.623 61.948 1.00 98.12 71 SER A N 1
ATOM 527 C CA . SER A 1 71 ? -36.864 -6.382 61.944 1.00 98.12 71 SER A CA 1
ATOM 528 C C . SER A 1 71 ? -36.699 -7.179 60.647 1.00 98.12 71 SER A C 1
ATOM 530 O O . SER A 1 71 ? -35.672 -7.054 59.985 1.00 98.12 71 SER A O 1
ATOM 532 N N . ASP A 1 72 ? -37.737 -7.899 60.216 1.00 98.38 72 ASP A N 1
ATOM 533 C CA . ASP A 1 72 ? -37.710 -8.675 58.967 1.00 98.38 72 ASP A CA 1
ATOM 534 C C . ASP A 1 72 ? -37.489 -7.785 57.731 1.00 98.38 72 ASP A C 1
ATOM 536 O O . ASP A 1 72 ? -36.737 -8.124 56.807 1.00 98.38 72 ASP A O 1
ATOM 540 N N . ARG A 1 73 ? -38.120 -6.604 57.713 1.00 98.25 73 ARG A N 1
ATOM 541 C CA . ARG A 1 73 ? -37.937 -5.615 56.641 1.00 98.25 73 ARG A CA 1
ATOM 542 C C . ARG A 1 73 ? -36.525 -5.040 56.630 1.00 98.25 73 ARG A C 1
ATOM 544 O O . ARG A 1 73 ? -35.975 -4.865 55.546 1.00 98.25 73 ARG A O 1
ATOM 551 N N . VAL A 1 74 ? -35.948 -4.755 57.798 1.00 98.50 74 VAL A N 1
ATOM 552 C CA . VAL A 1 74 ? -34.564 -4.275 57.924 1.00 98.50 74 VAL A CA 1
ATOM 553 C C . VAL A 1 74 ? -33.601 -5.324 57.380 1.00 98.50 74 VAL A C 1
ATOM 555 O O . VAL A 1 74 ? -32.831 -5.005 56.481 1.00 98.50 74 VAL A O 1
ATOM 558 N N . THR A 1 75 ? -33.728 -6.585 57.796 1.00 98.31 75 THR A N 1
ATOM 559 C CA . THR A 1 75 ? -32.890 -7.680 57.280 1.00 98.31 75 THR A CA 1
ATOM 560 C C . THR A 1 75 ? -33.020 -7.847 55.764 1.00 98.31 75 THR A C 1
ATOM 562 O O . THR A 1 75 ? -32.033 -8.078 55.067 1.00 98.31 75 THR A O 1
ATOM 565 N N . THR A 1 76 ? -34.227 -7.689 55.213 1.00 98.31 76 THR A N 1
ATOM 566 C CA . THR A 1 76 ? -34.438 -7.738 53.756 1.00 98.31 76 THR A CA 1
ATOM 567 C C . THR A 1 76 ? -33.707 -6.600 53.035 1.00 98.31 76 THR A C 1
ATOM 569 O O . THR A 1 76 ? -33.091 -6.828 51.995 1.00 98.31 76 THR A O 1
ATOM 572 N N . ILE A 1 77 ? -33.751 -5.383 53.584 1.00 98.44 77 ILE A N 1
ATOM 573 C CA . ILE A 1 77 ? -33.065 -4.213 53.020 1.00 98.44 77 ILE A CA 1
ATOM 574 C C . ILE A 1 77 ? -31.546 -4.379 53.101 1.00 98.44 77 ILE A C 1
ATOM 576 O O . ILE A 1 77 ? -30.868 -4.113 52.114 1.00 98.44 77 ILE A O 1
ATOM 580 N N . GLU A 1 78 ? -31.018 -4.849 54.232 1.00 98.31 78 GLU A N 1
ATOM 581 C CA . GLU A 1 78 ? -29.582 -5.094 54.420 1.00 98.31 78 GLU A CA 1
ATOM 582 C C . GLU A 1 78 ? -29.053 -6.091 53.384 1.00 98.31 78 GLU A C 1
ATOM 584 O O . GLU A 1 78 ? -28.053 -5.823 52.719 1.00 98.31 78 GLU A O 1
ATOM 589 N N . ASN A 1 79 ? -29.773 -7.194 53.163 1.00 98.12 79 ASN A N 1
ATOM 590 C CA . ASN A 1 79 ? -29.413 -8.165 52.130 1.00 98.12 79 ASN A CA 1
ATOM 591 C C . ASN A 1 79 ? -29.454 -7.547 50.723 1.00 98.12 79 ASN A C 1
ATOM 593 O O . ASN A 1 79 ? -28.537 -7.762 49.934 1.00 98.12 79 ASN A O 1
ATOM 597 N N . GLY A 1 80 ? -30.476 -6.740 50.418 1.00 98.50 80 GLY A N 1
ATOM 598 C CA . GLY A 1 80 ? -30.567 -6.031 49.139 1.00 98.50 80 GLY A CA 1
ATOM 599 C C . GLY A 1 80 ? -29.419 -5.041 48.915 1.00 98.50 80 GLY A C 1
ATOM 600 O O . GLY A 1 80 ? -28.902 -4.946 47.805 1.00 98.50 80 GLY A O 1
ATOM 601 N N . GLN A 1 81 ? -28.975 -4.340 49.963 1.00 98.31 81 GLN A N 1
ATOM 602 C CA . GLN A 1 81 ? -27.818 -3.442 49.892 1.00 98.31 81 GLN A CA 1
ATOM 603 C C . GLN A 1 81 ? -26.513 -4.194 49.624 1.00 98.31 81 GLN A C 1
ATOM 605 O O . GLN A 1 81 ? -25.699 -3.724 48.834 1.00 98.31 81 GLN A O 1
ATOM 610 N N . VAL A 1 82 ? -26.320 -5.365 50.238 1.00 98.31 82 VAL A N 1
ATOM 611 C CA . VAL A 1 82 ? -25.147 -6.212 49.970 1.00 98.31 82 VAL A CA 1
ATOM 612 C C . VAL A 1 82 ? -25.117 -6.651 48.505 1.00 98.31 82 VAL A C 1
ATOM 614 O O . VAL A 1 82 ? -24.068 -6.560 47.871 1.00 98.31 82 VAL A O 1
ATOM 617 N N . THR A 1 83 ? -26.256 -7.072 47.947 1.00 98.38 83 THR A N 1
ATOM 618 C CA . THR A 1 83 ? -26.347 -7.443 46.526 1.00 98.38 83 THR A CA 1
ATOM 619 C C . THR A 1 83 ? -26.028 -6.266 45.609 1.00 98.38 83 THR A C 1
ATOM 621 O O . THR A 1 83 ? -25.192 -6.408 44.726 1.00 98.38 83 THR A O 1
ATOM 624 N N . LEU A 1 84 ? -26.627 -5.095 45.850 1.00 98.44 84 LEU A N 1
ATOM 625 C CA . LEU A 1 84 ? -26.384 -3.907 45.027 1.00 98.44 84 LEU A CA 1
ATOM 626 C C . LEU A 1 84 ? -24.924 -3.446 45.064 1.00 98.44 84 LEU A C 1
ATOM 628 O O . LEU A 1 84 ? -24.401 -3.023 44.039 1.00 98.44 84 LEU A O 1
ATOM 632 N N . ASN A 1 85 ? -24.255 -3.536 46.216 1.00 98.31 85 ASN A N 1
ATOM 633 C CA . ASN A 1 85 ? -22.830 -3.216 46.299 1.00 98.31 85 ASN A CA 1
ATOM 634 C C . ASN A 1 85 ? -21.989 -4.178 45.452 1.00 98.31 85 ASN A C 1
ATOM 636 O O . ASN A 1 85 ? -21.118 -3.725 44.723 1.00 98.31 85 ASN A O 1
ATOM 640 N N . SER A 1 86 ? -22.293 -5.479 45.485 1.00 98.31 86 SER A N 1
ATOM 641 C CA . SER A 1 86 ? -21.599 -6.454 44.635 1.00 98.31 86 SER A CA 1
ATOM 642 C C . SER A 1 86 ? -21.816 -6.177 43.145 1.00 98.31 86 SER A C 1
ATOM 644 O O . SER A 1 86 ? -20.876 -6.269 42.366 1.00 98.31 86 SER A O 1
ATOM 646 N N . GLU A 1 87 ? -23.039 -5.824 42.741 1.00 98.50 87 GLU A N 1
ATOM 647 C CA . GLU A 1 87 ? -23.337 -5.472 41.346 1.00 98.50 87 GLU A CA 1
ATOM 648 C C . GLU A 1 87 ? -22.615 -4.186 40.912 1.00 98.50 87 GLU A C 1
ATOM 650 O O . GLU A 1 87 ? -22.184 -4.076 39.765 1.00 98.50 87 GLU A O 1
ATOM 655 N N . LEU A 1 88 ? -22.460 -3.213 41.817 1.00 98.50 88 LEU A N 1
ATOM 656 C CA . LEU A 1 88 ? -21.690 -1.995 41.556 1.00 98.50 88 LEU A CA 1
ATOM 657 C C . LEU A 1 88 ? -20.200 -2.289 41.364 1.00 98.50 88 LEU A C 1
ATOM 659 O O . LEU A 1 88 ? -19.611 -1.747 40.429 1.00 98.50 88 LEU A O 1
ATOM 663 N N . ASP A 1 89 ? -19.620 -3.165 42.185 1.00 98.50 89 ASP A N 1
ATOM 664 C CA . ASP A 1 89 ? -18.222 -3.590 42.051 1.00 98.50 89 ASP A CA 1
ATOM 665 C C . ASP A 1 89 ? -17.981 -4.278 40.687 1.00 98.50 89 ASP A C 1
ATOM 667 O O . ASP A 1 89 ? -16.995 -3.994 39.999 1.00 98.50 89 ASP A O 1
ATOM 671 N N . ASP A 1 90 ? -18.915 -5.125 40.239 1.00 98.56 90 ASP A N 1
ATOM 672 C CA . ASP A 1 90 ? -18.846 -5.788 38.927 1.00 98.56 90 ASP A CA 1
ATOM 673 C C . ASP A 1 90 ? -18.928 -4.781 37.762 1.00 98.56 90 ASP A C 1
ATOM 675 O O . ASP A 1 90 ? -18.210 -4.897 36.757 1.00 98.56 90 ASP A O 1
ATOM 679 N N . VAL A 1 91 ? -19.788 -3.764 37.887 1.00 98.69 91 VAL A N 1
ATOM 680 C CA . VAL A 1 91 ? -19.904 -2.677 36.902 1.00 98.69 91 VAL A CA 1
ATOM 681 C C . VAL A 1 91 ? -18.625 -1.844 36.853 1.00 98.69 91 VAL A C 1
ATOM 683 O O . VAL A 1 91 ? -18.155 -1.532 35.758 1.00 98.69 91 VAL A O 1
ATOM 686 N N . GLU A 1 92 ? -18.037 -1.511 38.002 1.00 98.62 92 GLU A N 1
ATOM 687 C CA . GLU A 1 92 ? -16.765 -0.786 38.075 1.00 98.62 92 GLU A CA 1
ATOM 688 C C . GLU A 1 92 ? -15.641 -1.579 37.399 1.00 98.62 92 GLU A C 1
ATOM 690 O O . GLU A 1 92 ? -14.917 -1.038 36.561 1.00 98.62 92 GLU A O 1
ATOM 695 N N . SER A 1 93 ? -15.549 -2.883 37.672 1.00 98.50 93 SER A N 1
ATOM 696 C CA . SER A 1 93 ? -14.574 -3.757 37.015 1.00 98.50 93 SER A CA 1
ATOM 697 C C . SER A 1 93 ? -14.761 -3.791 35.496 1.00 98.50 93 SER A C 1
ATOM 699 O O . SER A 1 93 ? -13.782 -3.740 34.753 1.00 98.50 93 SER A O 1
ATOM 701 N N . THR A 1 94 ? -16.006 -3.863 35.021 1.00 98.62 94 THR A N 1
ATOM 702 C CA . THR A 1 94 ? -16.313 -3.880 33.582 1.00 98.62 94 THR A CA 1
ATOM 703 C C . THR A 1 94 ? -15.958 -2.550 32.915 1.00 98.62 94 THR A C 1
ATOM 705 O O . THR A 1 94 ? -15.421 -2.536 31.809 1.00 98.62 94 THR A O 1
ATOM 708 N N . LEU A 1 95 ? -16.229 -1.424 33.582 1.00 98.62 95 LEU A N 1
ATOM 709 C CA . LEU A 1 95 ? -15.875 -0.092 33.086 1.00 98.62 95 LEU A CA 1
ATOM 710 C C . LEU A 1 95 ? -14.361 0.099 32.989 1.00 98.62 95 LEU A C 1
ATOM 712 O O . LEU A 1 95 ? -13.890 0.659 32.001 1.00 98.62 95 LEU A O 1
ATOM 716 N N . ASN A 1 96 ? -13.607 -0.397 33.970 1.00 98.56 96 ASN A N 1
ATOM 717 C CA . ASN A 1 96 ? -12.148 -0.352 33.931 1.00 98.56 96 ASN A CA 1
ATOM 718 C C . ASN A 1 96 ? -11.600 -1.158 32.746 1.00 98.56 96 ASN A C 1
ATOM 720 O O . ASN A 1 96 ? -10.780 -0.633 31.997 1.00 98.56 96 ASN A O 1
ATOM 724 N N . GLN A 1 97 ? -12.121 -2.368 32.509 1.00 98.56 97 GLN A N 1
ATOM 725 C CA . GLN A 1 97 ? -11.723 -3.175 31.351 1.00 98.56 97 GLN A CA 1
ATOM 726 C C . GLN A 1 97 ? -12.043 -2.474 30.025 1.00 98.56 97 GLN A C 1
ATOM 728 O O . GLN A 1 97 ? -11.187 -2.384 29.155 1.00 98.56 97 GLN A O 1
ATOM 733 N N . LEU A 1 98 ? -13.251 -1.919 29.880 1.00 98.62 98 LEU A N 1
ATOM 734 C CA . LEU A 1 98 ? -13.632 -1.184 28.669 1.00 98.62 98 LEU A CA 1
ATOM 735 C C . LEU A 1 98 ? -12.739 0.034 28.417 1.00 98.62 98 LEU A C 1
ATOM 737 O O . LEU A 1 98 ? -12.474 0.375 27.267 1.00 98.62 98 LEU A O 1
ATOM 741 N N . ASN A 1 99 ? -12.288 0.702 29.477 1.00 98.56 99 ASN A N 1
ATOM 742 C CA . ASN A 1 99 ? -11.368 1.822 29.354 1.00 98.56 99 ASN A CA 1
ATOM 743 C C . ASN A 1 99 ? -9.979 1.366 28.873 1.00 98.56 99 ASN A C 1
ATOM 745 O O . ASN A 1 99 ? -9.390 2.027 28.024 1.00 98.56 99 ASN A O 1
ATOM 749 N N . GLU A 1 100 ? -9.468 0.242 29.378 1.00 98.62 100 GLU A N 1
ATOM 750 C CA . GLU A 1 100 ? -8.210 -0.355 28.903 1.00 98.62 100 GLU A CA 1
ATOM 751 C C . GLU A 1 100 ? -8.306 -0.810 27.438 1.00 98.62 100 GLU A C 1
ATOM 753 O O . GLU A 1 100 ? -7.411 -0.525 26.638 1.00 98.62 100 GLU A O 1
ATOM 758 N N . ASP A 1 101 ? -9.420 -1.443 27.065 1.00 98.62 101 ASP A N 1
ATOM 759 C CA . ASP A 1 101 ? -9.688 -1.867 25.689 1.00 98.62 101 ASP A CA 1
ATOM 760 C C . ASP A 1 101 ? -9.740 -0.659 24.738 1.00 98.62 101 ASP A C 1
ATOM 762 O O . ASP A 1 101 ? -9.216 -0.717 23.627 1.00 98.62 101 ASP A O 1
ATOM 766 N N . PHE A 1 102 ? -10.340 0.455 25.174 1.00 98.56 102 PHE A N 1
ATOM 767 C CA . PHE A 1 102 ? -10.413 1.682 24.379 1.00 98.56 102 PHE A CA 1
ATOM 768 C C . PHE A 1 102 ? -9.038 2.317 24.155 1.00 98.56 102 PHE A C 1
ATOM 770 O O . PHE A 1 102 ? -8.751 2.739 23.041 1.00 98.56 102 PHE A O 1
ATOM 777 N N . VAL A 1 103 ? -8.185 2.362 25.184 1.00 98.38 103 VAL A N 1
ATOM 778 C CA . VAL A 1 103 ? -6.806 2.866 25.053 1.00 98.38 103 VAL A CA 1
ATOM 779 C C . VAL A 1 103 ? -6.003 2.001 24.084 1.00 98.38 103 VAL A C 1
ATOM 781 O O . VAL A 1 103 ? -5.337 2.532 23.206 1.00 98.38 103 VAL A O 1
ATOM 784 N N . THR A 1 104 ? -6.125 0.676 24.190 1.00 98.44 104 THR A N 1
ATOM 785 C CA . THR A 1 104 ? -5.459 -0.254 23.262 1.00 98.44 104 THR A CA 1
ATOM 786 C C . THR A 1 104 ? -5.922 -0.020 21.822 1.00 98.44 104 THR A C 1
ATOM 788 O O . THR A 1 104 ? -5.107 0.026 20.909 1.00 98.44 104 THR A O 1
ATOM 791 N N . LEU A 1 105 ? -7.228 0.165 21.608 1.00 98.50 105 LEU A N 1
ATOM 792 C CA . LEU A 1 105 ? -7.777 0.428 20.278 1.00 98.50 105 LEU A CA 1
ATOM 793 C C . LEU A 1 105 ? -7.298 1.766 19.690 1.00 98.50 105 LEU A C 1
ATOM 795 O O . LEU A 1 105 ? -7.117 1.857 18.479 1.00 98.50 105 LEU A O 1
ATOM 799 N N . ASP A 1 106 ? -7.142 2.795 20.523 1.00 98.31 106 ASP A N 1
ATOM 800 C CA . ASP A 1 106 ? -6.610 4.101 20.117 1.00 98.31 106 ASP A CA 1
ATOM 801 C C . ASP A 1 106 ? -5.151 3.969 19.647 1.00 98.31 106 ASP A C 1
ATOM 803 O O . ASP A 1 106 ? -4.823 4.405 18.543 1.00 98.31 106 ASP A O 1
ATOM 807 N N . ASP A 1 107 ? -4.322 3.255 20.418 1.00 98.25 107 ASP A N 1
ATOM 808 C CA . ASP A 1 107 ? -2.927 2.956 20.065 1.00 98.25 107 ASP A CA 1
ATOM 809 C C . ASP A 1 107 ? -2.830 2.144 18.753 1.00 98.25 107 ASP A C 1
ATOM 811 O O . ASP A 1 107 ? -2.071 2.507 17.848 1.00 98.25 107 ASP A O 1
ATOM 815 N N . ASP A 1 108 ? -3.635 1.082 18.609 1.00 98.31 108 ASP A N 1
ATOM 816 C CA . ASP A 1 108 ? -3.693 0.259 17.391 1.00 98.31 108 ASP A CA 1
ATOM 817 C C . ASP A 1 108 ? -4.121 1.094 16.168 1.00 98.31 108 ASP A C 1
ATOM 819 O O . ASP A 1 108 ? -3.639 0.897 15.049 1.00 98.31 108 ASP A O 1
ATOM 823 N N . TRP A 1 109 ? -5.053 2.035 16.354 1.00 98.44 109 TRP A N 1
ATOM 824 C CA . TRP A 1 109 ? -5.527 2.895 15.273 1.00 98.44 109 TRP A CA 1
ATOM 825 C C . TRP A 1 109 ? -4.458 3.891 14.818 1.00 98.44 109 TRP A C 1
ATOM 827 O O . TRP A 1 109 ? -4.291 4.101 13.613 1.00 98.44 109 TRP A O 1
ATOM 837 N N . ASP A 1 110 ? -3.704 4.464 15.754 1.00 98.25 110 ASP A N 1
ATOM 838 C CA . ASP A 1 110 ? -2.566 5.328 15.443 1.00 98.25 110 ASP A CA 1
ATOM 839 C C . ASP A 1 110 ? -1.469 4.568 14.676 1.00 98.25 110 ASP A C 1
ATOM 841 O O . ASP A 1 110 ? -0.900 5.108 13.720 1.00 98.25 110 ASP A O 1
ATOM 845 N N . GLU A 1 111 ? -1.202 3.301 15.014 1.00 98.38 111 GLU A N 1
ATOM 846 C CA . GLU A 1 111 ? -0.290 2.438 14.246 1.00 98.38 111 GLU A CA 1
ATOM 847 C C . GLU A 1 111 ? -0.785 2.244 12.805 1.00 98.38 111 GLU A C 1
ATOM 849 O O . GLU A 1 111 ? -0.046 2.511 11.855 1.00 98.38 111 GLU A O 1
ATOM 854 N N . VAL A 1 112 ? -2.065 1.903 12.620 1.00 98.44 112 VAL A N 1
ATOM 855 C CA . VAL A 1 112 ? -2.674 1.739 11.286 1.00 98.44 112 VAL A CA 1
ATOM 856 C C . VAL A 1 112 ? -2.580 3.018 10.444 1.00 98.44 112 VAL A C 1
ATOM 858 O O . VAL A 1 112 ? -2.342 2.953 9.234 1.00 98.44 112 VAL A O 1
ATOM 861 N N . VAL A 1 113 ? -2.769 4.192 11.051 1.00 98.31 113 VAL A N 1
ATOM 862 C CA . VAL A 1 113 ? -2.645 5.481 10.351 1.00 98.31 113 VAL A CA 1
ATOM 863 C C . VAL A 1 113 ? -1.210 5.715 9.871 1.00 98.31 113 VAL A C 1
ATOM 865 O O . VAL A 1 113 ? -1.017 6.171 8.738 1.00 98.31 113 VAL A O 1
ATOM 868 N N . ASN A 1 114 ? -0.213 5.381 10.691 1.00 98.06 114 ASN A N 1
ATOM 869 C CA . ASN A 1 114 ? 1.197 5.496 10.318 1.00 98.06 114 ASN A CA 1
ATOM 870 C C . ASN A 1 114 ? 1.563 4.520 9.189 1.00 98.06 114 ASN A C 1
ATOM 872 O O . ASN A 1 114 ? 2.136 4.943 8.183 1.00 98.06 114 ASN A O 1
ATOM 876 N N . ASP A 1 115 ? 1.133 3.261 9.284 1.00 98.44 115 ASP A N 1
ATOM 877 C CA . ASP A 1 115 ? 1.339 2.252 8.238 1.00 98.44 115 ASP A CA 1
ATOM 878 C C . ASP A 1 115 ? 0.750 2.689 6.889 1.00 98.44 115 ASP A C 1
ATOM 880 O O . ASP A 1 115 ? 1.344 2.482 5.825 1.00 98.44 115 ASP A O 1
ATOM 884 N N . PHE A 1 116 ? -0.417 3.341 6.903 1.00 98.38 116 PHE A N 1
ATOM 885 C CA . PHE A 1 116 ? -1.034 3.855 5.682 1.00 98.38 116 PHE A CA 1
ATOM 886 C C . PHE A 1 116 ? -0.225 4.999 5.050 1.00 98.38 116 PHE A C 1
ATOM 888 O O . PHE A 1 116 ? -0.139 5.095 3.820 1.00 98.38 116 PHE A O 1
ATOM 895 N N . ALA A 1 117 ? 0.395 5.859 5.863 1.00 98.12 117 ALA A N 1
ATOM 896 C CA . ALA A 1 117 ? 1.271 6.925 5.381 1.00 98.12 117 ALA A CA 1
ATOM 897 C C . ALA A 1 117 ? 2.562 6.370 4.750 1.00 98.12 117 ALA A C 1
ATOM 899 O O . ALA A 1 117 ? 2.990 6.836 3.683 1.00 98.12 117 ALA A O 1
ATOM 900 N N . ASP A 1 118 ? 3.141 5.333 5.354 1.00 98.31 118 ASP A N 1
ATOM 901 C CA . ASP A 1 118 ? 4.305 4.630 4.814 1.00 98.31 118 ASP A CA 1
ATOM 902 C C . ASP A 1 118 ? 3.969 3.931 3.491 1.00 98.31 118 ASP A C 1
ATOM 904 O O . ASP A 1 118 ? 4.703 4.065 2.505 1.00 98.31 118 ASP A O 1
ATOM 908 N N . LEU A 1 119 ? 2.807 3.273 3.412 1.00 98.25 119 LEU A N 1
ATOM 909 C CA . LEU A 1 119 ? 2.324 2.655 2.178 1.00 98.25 119 LEU A CA 1
ATOM 910 C C . LEU A 1 119 ? 2.130 3.683 1.055 1.00 98.25 119 LEU A C 1
ATOM 912 O O . LEU A 1 119 ? 2.518 3.426 -0.086 1.00 98.25 119 LEU A O 1
ATOM 916 N N . ALA A 1 120 ? 1.567 4.856 1.357 1.00 98.00 120 ALA A N 1
ATOM 917 C CA . ALA A 1 120 ? 1.412 5.931 0.379 1.00 98.00 120 ALA A CA 1
ATOM 918 C C . ALA A 1 120 ? 2.771 6.423 -0.151 1.00 98.00 120 ALA A C 1
ATOM 920 O O . ALA A 1 120 ? 2.924 6.683 -1.348 1.00 98.00 120 ALA A O 1
ATOM 921 N N . THR A 1 121 ? 3.779 6.505 0.719 1.00 98.06 121 THR A N 1
ATOM 922 C CA . THR A 1 121 ? 5.150 6.866 0.336 1.00 98.06 121 THR A CA 1
ATOM 923 C C . THR A 1 121 ? 5.771 5.808 -0.575 1.00 98.06 121 THR A C 1
ATOM 925 O O . THR A 1 121 ? 6.302 6.145 -1.635 1.00 98.06 121 THR A O 1
ATOM 928 N N . ALA A 1 122 ? 5.650 4.529 -0.211 1.00 98.06 122 ALA A N 1
ATOM 929 C CA . ALA A 1 122 ? 6.147 3.415 -1.014 1.00 98.06 122 ALA A CA 1
ATOM 930 C C . ALA A 1 122 ? 5.470 3.347 -2.394 1.00 98.06 122 ALA A C 1
ATOM 932 O O . ALA A 1 122 ? 6.143 3.151 -3.405 1.00 98.06 122 ALA A O 1
ATOM 933 N N . TYR A 1 123 ? 4.154 3.570 -2.453 1.00 98.06 123 TYR A N 1
ATOM 934 C CA . TYR A 1 123 ? 3.401 3.623 -3.706 1.00 98.06 123 TYR A CA 1
ATOM 935 C C . TYR A 1 123 ? 3.913 4.730 -4.637 1.00 98.06 123 TYR A C 1
ATOM 937 O O . TYR A 1 123 ? 4.148 4.483 -5.819 1.00 98.06 123 TYR A O 1
ATOM 945 N N . ASN A 1 124 ? 4.134 5.937 -4.110 1.00 97.31 124 ASN A N 1
ATOM 946 C CA . ASN A 1 124 ? 4.645 7.053 -4.908 1.00 97.31 124 ASN A CA 1
ATOM 947 C C . ASN A 1 124 ? 6.058 6.781 -5.441 1.00 97.31 124 ASN A C 1
ATOM 949 O O . ASN A 1 124 ? 6.339 7.089 -6.598 1.00 97.31 124 ASN A O 1
ATOM 953 N N . ALA A 1 125 ? 6.929 6.170 -4.632 1.00 97.44 125 ALA A N 1
ATOM 954 C CA . ALA A 1 125 ? 8.261 5.765 -5.076 1.00 97.44 125 ALA A CA 1
ATOM 955 C C . ALA A 1 125 ? 8.187 4.735 -6.215 1.00 97.44 125 ALA A C 1
ATOM 957 O O . ALA A 1 125 ? 8.818 4.921 -7.253 1.00 97.44 125 ALA A O 1
ATOM 958 N N . ALA A 1 126 ? 7.349 3.705 -6.064 1.00 97.31 126 ALA A N 1
ATOM 959 C CA . ALA A 1 126 ? 7.144 2.697 -7.100 1.00 97.31 126 ALA A CA 1
ATOM 960 C C . ALA A 1 126 ? 6.570 3.292 -8.398 1.00 97.31 126 ALA A C 1
ATOM 962 O O . ALA A 1 126 ? 6.959 2.875 -9.486 1.00 97.31 126 ALA A O 1
ATOM 963 N N . ASN A 1 127 ? 5.673 4.281 -8.308 1.00 97.38 127 ASN A N 1
ATOM 964 C CA . ASN A 1 127 ? 5.139 4.965 -9.487 1.00 97.38 127 ASN A CA 1
ATOM 965 C C . ASN A 1 127 ? 6.230 5.737 -10.247 1.00 97.38 127 ASN A C 1
ATOM 967 O O . ASN A 1 127 ? 6.300 5.640 -11.468 1.00 97.38 127 ASN A O 1
ATOM 971 N N . ILE A 1 128 ? 7.110 6.448 -9.534 1.00 96.75 128 ILE A N 1
ATOM 972 C CA . ILE A 1 128 ? 8.252 7.153 -10.139 1.00 96.75 128 ILE A CA 1
ATOM 973 C C . ILE A 1 128 ? 9.203 6.161 -10.823 1.00 96.75 128 ILE A C 1
ATOM 975 O O . ILE A 1 128 ? 9.645 6.396 -11.946 1.00 96.75 128 ILE A O 1
ATOM 979 N N . GLU A 1 129 ? 9.507 5.034 -10.172 1.00 97.12 129 GLU A N 1
ATOM 980 C CA . GLU A 1 129 ? 10.342 3.988 -10.772 1.00 97.12 129 GLU A CA 1
ATOM 981 C C . GLU A 1 129 ? 9.694 3.385 -12.026 1.00 97.12 129 GLU A C 1
ATOM 983 O O . GLU A 1 129 ? 10.380 3.145 -13.019 1.00 97.12 129 GLU A O 1
ATOM 988 N N . LEU A 1 130 ? 8.375 3.171 -12.014 1.00 97.00 130 LEU A N 1
ATOM 989 C CA . LEU A 1 130 ? 7.642 2.665 -13.171 1.00 97.00 130 LEU A CA 1
ATOM 990 C C . LEU A 1 130 ? 7.686 3.645 -14.349 1.00 97.00 130 LEU A C 1
ATOM 992 O O . LEU A 1 130 ? 7.911 3.209 -15.477 1.00 97.00 130 LEU A O 1
ATOM 996 N N . GLU A 1 131 ? 7.500 4.943 -14.101 1.00 95.06 131 GLU A N 1
ATOM 997 C CA . GLU A 1 131 ? 7.621 5.988 -15.126 1.00 95.06 131 GLU A CA 1
ATOM 998 C C . GLU A 1 131 ? 9.028 5.998 -15.743 1.00 95.06 131 GLU A C 1
ATOM 1000 O O . GLU A 1 131 ? 9.162 5.976 -16.966 1.00 95.06 131 GLU A O 1
ATOM 1005 N N . ALA A 1 132 ? 10.075 5.905 -14.916 1.00 93.94 132 ALA A N 1
ATOM 1006 C CA . ALA A 1 132 ? 11.457 5.830 -15.392 1.00 93.94 132 ALA A CA 1
ATOM 1007 C C . ALA A 1 132 ? 11.727 4.566 -16.233 1.00 93.94 132 ALA A C 1
ATOM 1009 O O . ALA A 1 132 ? 12.395 4.622 -17.266 1.00 93.94 132 ALA A O 1
ATOM 1010 N N . VAL A 1 133 ? 11.189 3.409 -15.831 1.00 94.69 133 VAL A N 1
ATOM 1011 C CA . VAL A 1 133 ? 11.302 2.170 -16.621 1.00 94.69 133 VAL A CA 1
ATOM 1012 C C . VAL A 1 133 ? 10.549 2.289 -17.945 1.00 94.69 133 VAL A C 1
ATOM 1014 O O . VAL A 1 133 ? 11.048 1.829 -18.970 1.00 94.69 133 VAL A O 1
ATOM 1017 N N . GLN A 1 134 ? 9.365 2.906 -17.954 1.00 90.75 134 GLN A N 1
ATOM 1018 C CA . GLN A 1 134 ? 8.614 3.147 -19.186 1.00 90.75 134 GLN A CA 1
ATOM 1019 C C . GLN A 1 134 ? 9.393 4.041 -20.154 1.00 90.75 134 GLN A C 1
ATOM 1021 O O . GLN A 1 134 ? 9.410 3.754 -21.349 1.00 90.75 134 GLN A O 1
ATOM 1026 N N . GLU A 1 135 ? 10.071 5.074 -19.656 1.00 87.69 135 GLU A N 1
ATOM 1027 C CA . GLU A 1 135 ? 10.936 5.939 -20.462 1.00 87.69 135 GLU A CA 1
ATOM 1028 C C . GLU A 1 135 ? 12.093 5.150 -21.096 1.00 87.69 135 GLU A C 1
ATOM 1030 O O . GLU A 1 135 ? 12.257 5.181 -22.316 1.00 87.69 135 GLU A O 1
ATOM 1035 N N . LEU A 1 136 ? 12.802 4.327 -20.311 1.00 88.88 136 LEU A N 1
ATOM 1036 C CA . LEU A 1 136 ? 13.875 3.455 -20.817 1.00 88.88 136 LEU A CA 1
ATOM 1037 C C . LEU A 1 136 ? 13.386 2.446 -21.869 1.00 88.88 136 LEU A C 1
ATOM 1039 O O . LEU A 1 136 ? 14.097 2.143 -22.829 1.00 88.88 136 LEU A O 1
ATOM 1043 N N . VAL A 1 137 ? 12.177 1.900 -21.705 1.00 90.12 137 VAL A N 1
ATOM 1044 C CA . VAL A 1 137 ? 11.580 0.983 -22.690 1.00 90.12 137 VAL A CA 1
ATOM 1045 C C . VAL A 1 137 ? 11.260 1.717 -23.991 1.00 90.12 137 VAL A C 1
ATOM 1047 O O . VAL A 1 137 ? 11.597 1.211 -25.060 1.00 90.12 137 VAL A O 1
ATOM 1050 N N . ARG A 1 138 ? 10.666 2.915 -23.916 1.00 87.12 138 ARG A N 1
ATOM 1051 C CA . ARG A 1 138 ? 10.358 3.736 -25.100 1.00 87.12 138 ARG A CA 1
ATOM 1052 C C . ARG A 1 138 ? 11.621 4.124 -25.857 1.00 87.12 138 ARG A C 1
ATOM 1054 O O . ARG A 1 138 ? 11.645 4.028 -27.083 1.00 87.12 138 ARG A O 1
ATOM 1061 N N . GLU A 1 139 ? 12.675 4.486 -25.129 1.00 85.25 139 GLU A N 1
ATOM 1062 C CA . GLU A 1 139 ? 14.000 4.713 -25.696 1.00 85.25 139 GLU A CA 1
ATOM 1063 C C . GLU A 1 139 ? 14.477 3.452 -26.446 1.00 85.25 139 GLU A C 1
ATOM 1065 O O . GLU A 1 139 ? 14.822 3.507 -27.629 1.00 85.25 139 GLU A O 1
ATOM 1070 N N . ASN A 1 140 ? 14.420 2.277 -25.813 1.00 90.62 140 ASN A N 1
ATOM 1071 C CA . ASN A 1 140 ? 14.874 1.032 -26.433 1.00 90.62 140 ASN A CA 1
ATOM 1072 C C . ASN A 1 140 ? 14.050 0.611 -27.667 1.00 90.62 140 ASN A C 1
ATOM 1074 O O . ASN A 1 140 ? 14.612 0.074 -28.625 1.00 90.62 140 ASN A O 1
ATOM 1078 N N . ASP A 1 141 ? 12.743 0.877 -27.683 1.00 93.75 141 ASP A N 1
ATOM 1079 C CA . ASP A 1 141 ? 11.861 0.515 -28.796 1.00 93.75 141 ASP A CA 1
ATOM 1080 C C . ASP A 1 141 ? 12.263 1.190 -30.111 1.00 93.75 141 ASP A C 1
ATOM 1082 O O . ASP A 1 141 ? 12.283 0.531 -31.154 1.00 93.75 141 ASP A O 1
ATOM 1086 N N . GLY A 1 142 ? 12.671 2.464 -30.074 1.00 92.75 142 GLY A N 1
ATOM 1087 C CA . GLY A 1 142 ? 13.189 3.159 -31.256 1.00 92.75 142 GLY A CA 1
ATOM 1088 C C . GLY A 1 142 ? 14.408 2.447 -31.854 1.00 92.75 142 GLY A C 1
ATOM 1089 O O . GLY A 1 142 ? 14.467 2.195 -33.063 1.00 92.75 142 GLY A O 1
ATOM 1090 N N . ILE A 1 143 ? 15.350 2.044 -30.996 1.00 95.12 143 ILE A N 1
ATOM 1091 C CA . ILE A 1 143 ? 16.547 1.284 -31.385 1.00 95.12 143 ILE A CA 1
ATOM 1092 C C . ILE A 1 143 ? 16.164 -0.072 -31.980 1.00 95.12 143 ILE A C 1
ATOM 1094 O O . ILE A 1 143 ? 16.681 -0.451 -33.036 1.00 95.12 143 ILE A O 1
ATOM 1098 N N . ARG A 1 144 ? 15.253 -0.804 -31.328 1.00 95.56 144 ARG A N 1
ATOM 1099 C CA . ARG A 1 144 ? 14.776 -2.117 -31.780 1.00 95.56 144 ARG A CA 1
ATOM 1100 C C . ARG A 1 144 ? 14.140 -2.029 -33.165 1.00 95.56 144 ARG A C 1
ATOM 1102 O O . ARG A 1 144 ? 14.478 -2.833 -34.036 1.00 95.56 144 ARG A O 1
ATOM 1109 N N . ILE A 1 145 ? 13.249 -1.060 -33.378 1.00 95.62 145 ILE A N 1
ATOM 1110 C CA . ILE A 1 145 ? 12.563 -0.840 -34.658 1.00 95.62 145 ILE A CA 1
ATOM 1111 C C . ILE A 1 145 ? 13.588 -0.538 -35.755 1.00 95.62 145 ILE A C 1
ATOM 1113 O O . ILE A 1 145 ? 13.588 -1.204 -36.793 1.00 95.62 145 ILE A O 1
ATOM 1117 N N . PHE A 1 146 ? 14.509 0.403 -35.520 1.00 95.56 146 PHE A N 1
ATOM 1118 C CA . PHE A 1 146 ? 15.473 0.782 -36.552 1.00 95.56 146 PHE A CA 1
ATOM 1119 C C . PHE A 1 146 ? 16.469 -0.342 -36.860 1.00 95.56 146 PHE A C 1
ATOM 1121 O O . PHE A 1 146 ? 16.737 -0.622 -38.025 1.00 95.56 146 PHE A O 1
ATOM 1128 N N . THR A 1 147 ? 16.947 -1.056 -35.839 1.00 94.94 147 THR A N 1
ATOM 1129 C CA . THR A 1 147 ? 17.835 -2.218 -36.017 1.00 94.94 147 THR A CA 1
ATOM 1130 C C . THR A 1 147 ? 17.150 -3.321 -36.824 1.00 94.94 147 THR A C 1
ATOM 1132 O O . THR A 1 147 ? 17.758 -3.906 -37.718 1.00 94.94 147 THR A O 1
ATOM 1135 N N . THR A 1 148 ? 15.861 -3.566 -36.564 1.00 94.75 148 THR A N 1
ATOM 1136 C CA . THR A 1 148 ? 15.058 -4.544 -37.316 1.00 94.75 148 THR A CA 1
ATOM 1137 C C . THR A 1 148 ? 14.907 -4.134 -38.780 1.00 94.75 148 THR A C 1
ATOM 1139 O O . THR A 1 148 ? 15.069 -4.967 -39.668 1.00 94.75 148 THR A O 1
ATOM 1142 N N . TYR A 1 149 ? 14.653 -2.851 -39.054 1.00 95.06 149 TYR A N 1
ATOM 1143 C CA . TYR A 1 149 ? 14.618 -2.331 -40.423 1.00 95.06 149 TYR A CA 1
ATOM 1144 C C . TYR A 1 149 ? 15.963 -2.485 -41.134 1.00 95.06 149 TYR A C 1
ATOM 1146 O O . TYR A 1 149 ? 16.007 -2.919 -42.281 1.00 95.06 149 TYR A O 1
ATOM 1154 N N . MET A 1 150 ? 17.068 -2.185 -40.451 1.00 94.94 150 MET A N 1
ATOM 1155 C CA . MET A 1 150 ? 18.407 -2.255 -41.034 1.00 94.94 150 MET A CA 1
ATOM 1156 C C . MET A 1 150 ? 18.889 -3.682 -41.329 1.00 94.94 150 MET A C 1
ATOM 1158 O O . MET A 1 150 ? 19.816 -3.847 -42.120 1.00 94.94 150 MET A O 1
ATOM 1162 N N . ALA A 1 151 ? 18.238 -4.713 -40.780 1.00 92.50 151 ALA A N 1
ATOM 1163 C CA . ALA A 1 151 ? 18.464 -6.101 -41.187 1.00 92.50 151 ALA A CA 1
ATOM 1164 C C . ALA A 1 151 ? 17.939 -6.397 -42.608 1.00 92.50 151 ALA A C 1
ATOM 1166 O O . ALA A 1 151 ? 18.419 -7.312 -43.270 1.00 92.50 151 ALA A O 1
ATOM 1167 N N . ASN A 1 152 ? 16.957 -5.638 -43.102 1.00 92.75 152 ASN A N 1
ATOM 1168 C CA . ASN A 1 152 ? 16.515 -5.715 -44.493 1.00 92.75 152 ASN A CA 1
ATOM 1169 C C . ASN A 1 152 ? 15.886 -4.383 -44.937 1.00 92.75 152 ASN A C 1
ATOM 1171 O O . ASN A 1 152 ? 14.656 -4.272 -45.005 1.00 92.75 152 ASN A O 1
ATOM 1175 N N . PRO A 1 153 ? 16.708 -3.360 -45.224 1.00 93.62 153 PRO A N 1
ATOM 1176 C CA . PRO A 1 153 ? 16.189 -2.044 -45.549 1.00 93.62 153 PRO A CA 1
ATOM 1177 C C . PRO A 1 153 ? 15.531 -2.030 -46.929 1.00 93.62 153 PRO A C 1
ATOM 1179 O O . PRO A 1 153 ? 15.694 -2.941 -47.744 1.00 93.62 153 PRO A O 1
ATOM 1182 N N . SER A 1 154 ? 14.784 -0.963 -47.206 1.00 93.69 154 SER A N 1
ATOM 1183 C CA . SER A 1 154 ? 14.178 -0.771 -48.524 1.00 93.69 154 SER A CA 1
ATOM 1184 C C . SER A 1 154 ? 15.236 -0.706 -49.632 1.00 93.69 154 SER A C 1
ATOM 1186 O O . SER A 1 154 ? 16.357 -0.251 -49.403 1.00 93.69 154 SER A O 1
ATOM 1188 N N . ASN A 1 155 ?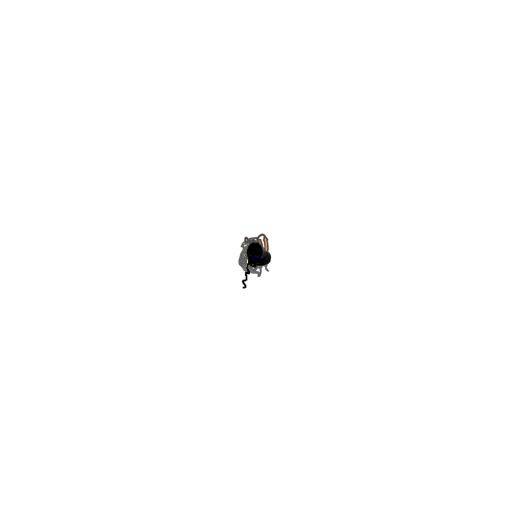 14.866 -1.100 -50.855 1.00 93.50 155 ASN A N 1
ATOM 1189 C CA . ASN A 1 155 ? 15.762 -1.009 -52.015 1.00 93.50 155 ASN A CA 1
ATOM 1190 C C . ASN A 1 155 ? 16.293 0.414 -52.218 1.00 93.50 155 ASN A C 1
ATOM 1192 O O . ASN A 1 155 ? 17.479 0.587 -52.456 1.00 93.50 155 ASN A O 1
ATOM 1196 N N . PHE A 1 156 ? 15.440 1.422 -52.016 1.00 93.00 156 PHE A N 1
ATOM 1197 C CA . PHE A 1 156 ? 15.835 2.828 -52.075 1.00 93.00 156 PHE A CA 1
ATOM 1198 C C . PHE A 1 156 ? 16.983 3.155 -51.108 1.00 93.00 156 PHE A C 1
ATOM 1200 O O . PHE A 1 156 ? 17.930 3.848 -51.465 1.00 93.00 156 PHE A O 1
ATOM 1207 N N . PHE A 1 157 ? 16.930 2.637 -49.878 1.00 94.19 157 PHE A N 1
ATOM 1208 C CA . PHE A 1 157 ? 17.985 2.895 -48.902 1.00 94.19 157 PHE A CA 1
ATOM 1209 C C . PHE A 1 157 ? 19.246 2.058 -49.167 1.00 94.19 157 PHE A C 1
ATOM 1211 O O . PHE A 1 157 ? 20.352 2.530 -48.922 1.00 94.19 157 PHE A O 1
ATOM 1218 N N . LYS A 1 158 ? 19.105 0.847 -49.728 1.00 94.62 158 LYS A N 1
ATOM 1219 C CA . LYS A 1 158 ? 20.245 0.048 -50.214 1.00 94.62 158 LYS A CA 1
ATOM 1220 C C . LYS A 1 158 ? 20.977 0.746 -51.362 1.00 94.62 158 LYS A C 1
ATOM 1222 O O . LYS A 1 158 ? 22.204 0.757 -51.368 1.00 94.62 158 LYS A O 1
ATOM 1227 N N . GLU A 1 159 ? 20.244 1.359 -52.289 1.00 94.38 159 GLU A N 1
ATOM 1228 C CA . GLU A 1 159 ? 20.805 2.182 -53.368 1.00 94.38 159 GLU A CA 1
ATOM 1229 C C . GLU A 1 159 ? 21.578 3.378 -52.799 1.00 94.38 159 GLU A C 1
ATOM 1231 O O . GLU A 1 159 ? 22.737 3.560 -53.147 1.00 94.38 159 GLU A O 1
ATOM 1236 N N . ALA A 1 160 ? 21.013 4.103 -51.827 1.00 94.69 160 ALA A N 1
ATOM 1237 C CA . ALA A 1 160 ? 21.725 5.200 -51.169 1.00 94.69 160 ALA A CA 1
ATOM 1238 C C . ALA A 1 160 ? 23.038 4.742 -50.498 1.00 94.69 160 ALA A C 1
ATOM 1240 O O . ALA A 1 160 ? 24.060 5.414 -50.614 1.00 94.69 160 ALA A O 1
ATOM 1241 N N . ILE A 1 161 ? 23.035 3.587 -49.815 1.00 94.75 161 ILE A N 1
ATOM 1242 C CA . ILE A 1 161 ? 24.252 3.014 -49.202 1.00 94.75 161 ILE A CA 1
ATOM 1243 C C . ILE A 1 161 ? 25.270 2.645 -50.280 1.00 94.75 161 ILE A C 1
ATOM 1245 O O . ILE A 1 161 ? 26.465 2.872 -50.108 1.00 94.75 161 ILE A O 1
ATOM 1249 N N . THR A 1 162 ? 24.791 2.088 -51.390 1.00 95.25 162 THR A N 1
ATOM 1250 C CA . THR A 1 162 ? 25.617 1.713 -52.539 1.00 95.25 162 THR A CA 1
ATOM 1251 C C . THR A 1 162 ? 26.287 2.936 -53.154 1.00 95.25 162 THR A C 1
ATOM 1253 O O . THR A 1 162 ? 27.478 2.874 -53.433 1.00 95.25 162 THR A O 1
ATOM 1256 N N . ASP A 1 163 ? 25.568 4.047 -53.313 1.00 94.44 163 ASP A N 1
ATOM 1257 C CA . ASP A 1 163 ? 26.109 5.286 -53.878 1.00 94.44 163 ASP A CA 1
ATOM 1258 C C . ASP A 1 163 ? 27.228 5.875 -53.002 1.00 94.44 163 ASP A C 1
ATOM 1260 O O . ASP A 1 163 ? 28.296 6.234 -53.507 1.00 94.44 163 ASP A O 1
ATOM 1264 N N . GLU A 1 164 ? 27.025 5.918 -51.682 1.00 95.12 164 GLU A N 1
ATOM 1265 C CA . GLU A 1 164 ? 28.044 6.390 -50.733 1.00 95.12 164 GLU A CA 1
ATOM 1266 C C . GLU A 1 164 ? 29.253 5.444 -50.676 1.00 95.12 164 GLU A C 1
ATOM 1268 O O . GLU A 1 164 ? 30.405 5.885 -50.663 1.00 95.12 164 GLU A O 1
ATOM 1273 N N . LEU A 1 165 ? 29.019 4.128 -50.717 1.00 94.38 165 LEU A N 1
ATOM 1274 C CA . LEU A 1 165 ? 30.096 3.143 -50.790 1.00 94.38 165 LEU A CA 1
ATOM 1275 C C . LEU A 1 165 ? 30.860 3.246 -52.113 1.00 94.38 165 LEU A C 1
ATOM 1277 O O . LEU A 1 165 ? 32.083 3.194 -52.102 1.00 94.38 165 LEU A O 1
ATOM 1281 N N . TYR A 1 166 ? 30.186 3.456 -53.243 1.00 94.88 166 TYR A N 1
ATOM 1282 C CA . TYR A 1 166 ? 30.835 3.675 -54.534 1.00 94.88 166 TYR A CA 1
ATOM 1283 C C . TYR A 1 166 ? 31.756 4.897 -54.480 1.00 94.88 166 TYR A C 1
ATOM 1285 O O . TYR A 1 166 ? 32.917 4.814 -54.888 1.00 94.88 166 TYR A O 1
ATOM 1293 N N . ALA A 1 167 ? 31.266 6.018 -53.940 1.00 94.19 167 ALA A N 1
ATOM 1294 C CA . ALA A 1 167 ? 32.053 7.236 -53.782 1.00 94.19 167 ALA A CA 1
ATOM 1295 C C . ALA A 1 167 ? 33.298 7.002 -52.910 1.00 94.19 167 ALA A C 1
ATOM 1297 O O . ALA A 1 167 ? 34.393 7.434 -53.281 1.00 94.19 167 ALA A O 1
ATOM 1298 N N . LEU A 1 168 ? 33.150 6.264 -51.804 1.00 94.50 168 LEU A N 1
ATOM 1299 C CA . LEU A 1 168 ? 34.266 5.859 -50.950 1.00 94.50 168 LEU A CA 1
ATOM 1300 C C . LEU A 1 168 ? 35.270 4.978 -51.704 1.00 94.50 168 LEU A C 1
ATOM 1302 O O . LEU A 1 168 ? 36.467 5.242 -51.666 1.00 94.50 168 LEU A O 1
ATOM 1306 N N . LEU A 1 169 ? 34.808 3.948 -52.414 1.00 93.62 169 LEU A N 1
ATOM 1307 C CA . LEU A 1 169 ? 35.681 3.004 -53.115 1.00 93.62 169 LEU A CA 1
ATOM 1308 C C . LEU A 1 169 ? 36.466 3.672 -54.252 1.00 93.62 169 LEU A C 1
ATOM 1310 O O . LEU A 1 169 ? 37.644 3.367 -54.425 1.00 93.62 169 LEU A O 1
ATOM 1314 N N . VAL A 1 170 ? 35.856 4.605 -54.995 1.00 93.88 170 VAL A N 1
ATOM 1315 C CA . VAL A 1 170 ? 36.559 5.407 -56.017 1.00 93.88 170 VAL A CA 1
ATOM 1316 C C . VAL A 1 170 ? 37.654 6.271 -55.392 1.00 93.88 170 VAL A C 1
ATOM 1318 O O . VAL A 1 170 ? 38.700 6.470 -56.008 1.00 93.88 170 VAL A O 1
ATOM 1321 N N . LEU A 1 171 ? 37.416 6.797 -54.189 1.00 93.44 171 LEU A N 1
ATOM 1322 C CA . LEU A 1 171 ? 38.376 7.640 -53.484 1.00 93.44 171 LEU A CA 1
ATOM 1323 C C . LEU A 1 171 ? 39.532 6.829 -52.878 1.00 93.44 171 LEU A C 1
ATOM 1325 O O . LEU A 1 171 ? 40.686 7.241 -52.977 1.00 93.44 171 LEU A O 1
ATOM 1329 N N . GLU A 1 172 ? 39.224 5.688 -52.264 1.00 93.00 172 GLU A N 1
ATOM 1330 C CA . GLU A 1 172 ? 40.165 4.893 -51.465 1.00 93.00 172 GLU A CA 1
ATOM 1331 C C . GLU A 1 172 ? 40.896 3.805 -52.272 1.00 93.00 172 GLU A C 1
ATOM 1333 O O . GLU A 1 172 ? 41.924 3.290 -51.830 1.00 93.00 172 GLU A O 1
ATOM 1338 N N . SER A 1 173 ? 40.404 3.432 -53.462 1.00 93.44 173 SER A N 1
ATOM 1339 C CA . SER A 1 173 ? 41.006 2.388 -54.299 1.00 93.44 173 SER A CA 1
ATOM 1340 C C . SER A 1 173 ? 41.111 2.788 -55.771 1.00 93.44 173 SER A C 1
ATOM 1342 O O . SER A 1 173 ? 40.124 2.855 -56.504 1.00 93.44 173 SER A O 1
ATOM 1344 N N . GLN A 1 174 ? 42.352 2.952 -56.243 1.00 92.25 174 GLN A N 1
ATOM 1345 C CA . GLN A 1 174 ? 42.627 3.177 -57.665 1.00 92.25 174 GLN A CA 1
ATOM 1346 C C . GLN A 1 174 ? 42.183 1.987 -58.530 1.00 92.25 174 GLN A C 1
ATOM 1348 O O . GLN A 1 174 ? 41.650 2.195 -59.616 1.00 92.25 174 GLN A O 1
ATOM 1353 N N . ASP A 1 175 ? 42.347 0.756 -58.034 1.00 92.44 175 ASP A N 1
ATOM 1354 C CA . ASP A 1 175 ? 41.934 -0.458 -58.747 1.00 92.44 175 ASP A CA 1
ATOM 1355 C C . ASP A 1 175 ? 40.413 -0.479 -58.968 1.00 92.44 175 ASP A C 1
ATOM 1357 O O . ASP A 1 175 ? 39.947 -0.795 -60.066 1.00 92.44 175 ASP A O 1
ATOM 1361 N N . PHE A 1 176 ? 39.633 -0.058 -57.961 1.00 94.12 176 PHE A N 1
ATOM 1362 C CA . PHE A 1 176 ? 38.187 0.112 -58.107 1.00 94.12 176 PHE A CA 1
ATOM 1363 C C . PHE A 1 176 ? 37.842 1.191 -59.136 1.00 94.12 176 PHE A C 1
ATOM 1365 O O . PHE A 1 176 ? 36.991 0.966 -59.997 1.00 94.12 176 PHE A O 1
ATOM 1372 N N . ALA A 1 177 ? 38.500 2.353 -59.073 1.00 93.94 177 ALA A N 1
ATOM 1373 C CA . ALA A 1 177 ? 38.243 3.464 -59.987 1.00 93.94 177 ALA A CA 1
ATOM 1374 C C . ALA A 1 177 ? 38.546 3.095 -61.452 1.00 93.94 177 ALA A C 1
ATOM 1376 O O . ALA A 1 177 ? 37.755 3.395 -62.352 1.00 93.94 177 ALA A O 1
ATOM 1377 N N . ASP A 1 178 ? 39.663 2.410 -61.704 1.00 93.75 178 ASP A N 1
ATOM 1378 C CA . ASP A 1 178 ? 40.050 1.940 -63.037 1.00 93.75 178 ASP A CA 1
ATOM 1379 C C . ASP A 1 178 ? 39.074 0.876 -63.554 1.00 93.75 178 ASP A C 1
ATOM 1381 O O . ASP A 1 178 ? 38.638 0.929 -64.709 1.00 93.75 178 ASP A O 1
ATOM 1385 N N . TRP A 1 179 ? 38.672 -0.056 -62.686 1.00 95.44 179 TRP A N 1
ATOM 1386 C CA . TRP A 1 179 ? 37.669 -1.067 -63.005 1.00 95.44 179 TRP A CA 1
ATOM 1387 C C . TRP A 1 179 ? 36.308 -0.447 -63.340 1.00 95.44 179 TRP A C 1
ATOM 1389 O O . TRP A 1 179 ? 35.734 -0.773 -64.381 1.00 95.44 179 TRP A O 1
ATOM 1399 N N . ALA A 1 180 ? 35.812 0.483 -62.520 1.00 93.81 180 ALA A N 1
ATOM 1400 C CA . ALA A 1 180 ? 34.520 1.138 -62.718 1.00 93.81 180 ALA A CA 1
ATOM 1401 C C . ALA A 1 180 ? 34.471 1.926 -64.039 1.00 93.81 180 ALA A C 1
ATOM 1403 O O . ALA A 1 180 ? 33.471 1.879 -64.760 1.00 93.81 180 ALA A O 1
ATOM 1404 N N . ASN A 1 181 ? 35.575 2.580 -64.418 1.00 93.88 181 ASN A N 1
ATOM 1405 C CA . ASN A 1 181 ? 35.710 3.248 -65.716 1.00 93.88 181 ASN A CA 1
ATOM 1406 C C . ASN A 1 181 ? 35.704 2.265 -66.898 1.00 93.88 181 ASN A C 1
ATOM 1408 O O . ASN A 1 181 ? 35.190 2.597 -67.968 1.00 93.88 181 ASN A O 1
ATOM 1412 N N . LEU A 1 182 ? 36.264 1.065 -66.722 1.00 93.69 182 LEU A N 1
ATOM 1413 C CA . LEU A 1 182 ? 36.307 0.030 -67.756 1.00 93.69 182 LEU A CA 1
ATOM 1414 C C . LEU A 1 182 ? 34.935 -0.615 -67.995 1.00 93.69 182 LEU A C 1
ATOM 1416 O O . LEU A 1 182 ? 34.554 -0.828 -69.146 1.00 93.69 182 LEU A O 1
ATOM 1420 N N . VAL A 1 183 ? 34.208 -0.953 -66.925 1.00 91.81 183 VAL A N 1
ATOM 1421 C CA . VAL A 1 183 ? 32.908 -1.650 -67.014 1.00 91.81 183 VAL A CA 1
ATOM 1422 C C . VAL A 1 183 ? 31.721 -0.697 -67.180 1.00 91.81 183 VAL A C 1
ATOM 1424 O O . VAL A 1 183 ? 30.640 -1.120 -67.593 1.00 91.8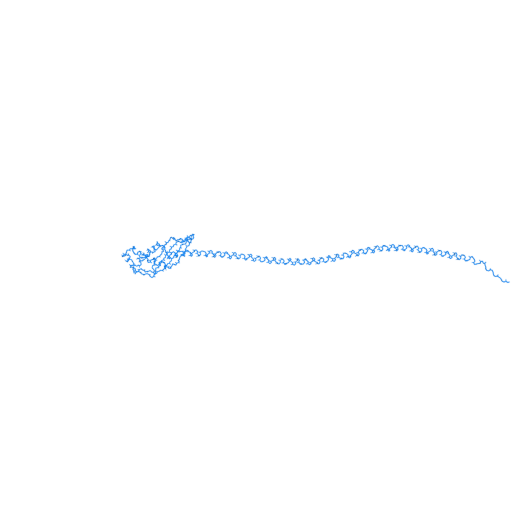1 183 VAL A O 1
ATOM 1427 N N . GLY A 1 184 ? 31.928 0.591 -66.904 1.00 93.25 184 GLY A N 1
ATOM 1428 C CA . GLY A 1 184 ? 30.901 1.623 -66.908 1.00 93.25 184 GLY A CA 1
ATOM 1429 C C . GLY A 1 184 ? 30.192 1.740 -65.558 1.00 93.25 184 GLY A C 1
ATOM 1430 O O . GLY A 1 184 ? 29.866 0.737 -64.923 1.00 93.25 184 GLY A O 1
ATOM 1431 N N . ILE A 1 185 ? 29.914 2.985 -65.157 1.00 89.88 185 ILE A N 1
ATOM 1432 C CA . ILE A 1 185 ? 29.375 3.355 -63.836 1.00 89.88 185 ILE A CA 1
ATOM 1433 C C . ILE A 1 185 ? 28.098 2.572 -63.499 1.00 89.88 185 ILE A C 1
ATOM 1435 O O . ILE A 1 185 ? 28.013 1.982 -62.427 1.00 89.88 185 ILE A O 1
ATOM 1439 N N . ASP A 1 186 ? 27.143 2.488 -64.429 1.00 91.00 186 ASP A N 1
ATOM 1440 C CA . ASP A 1 186 ? 25.873 1.787 -64.191 1.00 91.00 186 ASP A CA 1
ATOM 1441 C C . ASP A 1 186 ? 26.082 0.293 -63.895 1.00 91.00 186 ASP A C 1
ATOM 1443 O O . ASP A 1 186 ? 25.459 -0.268 -62.996 1.00 91.00 186 ASP A O 1
ATOM 1447 N N . SER A 1 187 ? 26.996 -0.356 -64.624 1.00 92.44 187 SER A N 1
ATOM 1448 C CA . SER A 1 187 ? 27.301 -1.776 -64.415 1.00 92.44 187 SER A CA 1
ATOM 1449 C C . SER A 1 187 ? 28.057 -1.998 -63.105 1.00 92.44 187 SER A C 1
ATOM 1451 O O . SER A 1 187 ? 27.786 -2.972 -62.403 1.00 92.44 187 SER A O 1
ATOM 1453 N N . ALA A 1 188 ? 28.974 -1.089 -62.759 1.00 91.19 188 ALA A N 1
ATOM 1454 C CA . ALA A 1 188 ? 29.694 -1.118 -61.491 1.00 91.19 188 ALA A CA 1
ATOM 1455 C C . ALA A 1 188 ? 28.738 -0.969 -60.296 1.00 91.19 188 ALA A C 1
ATOM 1457 O O . ALA A 1 188 ? 28.806 -1.769 -59.364 1.00 91.19 188 ALA A O 1
ATOM 1458 N N . ASN A 1 189 ? 27.796 -0.022 -60.362 1.00 91.69 189 ASN A N 1
ATOM 1459 C CA . ASN A 1 189 ? 26.783 0.196 -59.327 1.00 91.69 189 ASN A CA 1
ATOM 1460 C C . ASN A 1 189 ? 25.835 -0.994 -59.165 1.00 91.69 189 ASN A C 1
ATOM 1462 O O . ASN A 1 189 ? 25.522 -1.364 -58.038 1.00 91.69 189 ASN A O 1
ATOM 1466 N N . ILE A 1 190 ? 25.412 -1.642 -60.256 1.00 93.31 190 ILE A N 1
ATOM 1467 C CA . ILE A 1 190 ? 24.567 -2.845 -60.173 1.00 93.31 190 ILE A CA 1
ATOM 1468 C C . ILE A 1 190 ? 25.286 -3.976 -59.429 1.00 93.31 190 ILE A C 1
ATOM 1470 O O . ILE A 1 190 ? 24.677 -4.642 -58.592 1.00 93.31 190 ILE A O 1
ATOM 1474 N N . LEU A 1 191 ? 26.567 -4.205 -59.729 1.00 93.44 191 LEU A N 1
ATOM 1475 C CA . LEU A 1 191 ? 27.353 -5.243 -59.058 1.00 93.44 191 LEU A CA 1
ATOM 1476 C C . LEU A 1 191 ? 27.618 -4.887 -57.592 1.00 93.44 191 LEU A C 1
ATOM 1478 O O . LEU A 1 191 ? 27.512 -5.754 -56.731 1.00 93.44 191 LEU A O 1
ATOM 1482 N N . LEU A 1 192 ? 27.899 -3.617 -57.292 1.00 94.00 192 LEU A N 1
ATOM 1483 C CA . LEU A 1 192 ? 28.082 -3.159 -55.917 1.00 94.00 192 LEU A CA 1
ATOM 1484 C C . LEU A 1 192 ? 26.795 -3.302 -55.093 1.00 94.00 192 LEU A C 1
ATOM 1486 O O . LEU A 1 192 ? 26.846 -3.780 -53.964 1.00 94.00 192 LEU A O 1
ATOM 1490 N N . LEU A 1 193 ? 25.642 -2.961 -55.674 1.00 94.75 193 LEU A N 1
ATOM 1491 C CA . LEU A 1 193 ? 24.337 -3.114 -55.030 1.00 94.75 193 LEU A CA 1
ATOM 1492 C C . LEU A 1 193 ? 24.046 -4.576 -54.668 1.00 94.75 193 LEU A C 1
ATOM 1494 O O . LEU A 1 193 ? 23.467 -4.831 -53.616 1.00 94.75 193 LEU A O 1
ATOM 1498 N N . GLN A 1 194 ? 24.452 -5.536 -55.508 1.00 93.12 194 GLN A N 1
ATOM 1499 C CA . GLN A 1 194 ? 24.304 -6.967 -55.210 1.00 93.12 194 GLN A CA 1
ATOM 1500 C C . GLN A 1 194 ? 25.128 -7.387 -53.991 1.00 93.12 194 GLN A C 1
ATOM 1502 O O . GLN A 1 194 ? 24.620 -8.118 -53.143 1.00 93.12 194 GLN A O 1
ATOM 1507 N N . GLU A 1 195 ? 26.368 -6.906 -53.881 1.00 93.25 195 GLU A N 1
ATOM 1508 C CA . GLU A 1 195 ? 27.205 -7.188 -52.711 1.00 93.25 195 GLU A CA 1
ATOM 1509 C C . GLU A 1 195 ? 26.646 -6.526 -51.450 1.00 93.25 195 GLU A C 1
ATOM 1511 O O . GLU A 1 195 ? 26.555 -7.176 -50.410 1.00 93.25 195 GLU A O 1
ATOM 1516 N N . VAL A 1 196 ? 26.199 -5.266 -51.541 1.00 92.56 196 VAL A N 1
ATOM 1517 C CA . VAL A 1 196 ? 25.517 -4.579 -50.435 1.00 92.56 196 VAL A CA 1
ATOM 1518 C C . VAL A 1 196 ? 24.300 -5.395 -49.993 1.00 92.56 196 VAL A C 1
ATOM 1520 O O . VAL A 1 196 ? 24.197 -5.748 -48.821 1.00 92.56 196 VAL A O 1
ATOM 1523 N N . ASP A 1 197 ? 23.410 -5.776 -50.911 1.00 92.88 197 ASP A N 1
ATOM 1524 C CA . ASP A 1 197 ? 22.223 -6.581 -50.596 1.00 92.88 197 ASP A CA 1
ATOM 1525 C C . ASP A 1 197 ? 22.575 -7.910 -49.904 1.00 92.88 197 ASP A C 1
ATOM 1527 O O . ASP A 1 197 ? 21.919 -8.295 -48.933 1.00 92.88 197 ASP A O 1
ATOM 1531 N N . ALA A 1 198 ? 23.651 -8.570 -50.343 1.00 91.94 198 ALA A N 1
ATOM 1532 C CA . ALA A 1 198 ? 24.120 -9.824 -49.765 1.00 91.94 198 ALA A CA 1
ATOM 1533 C C . ALA A 1 198 ? 24.627 -9.670 -48.322 1.00 91.94 198 ALA A C 1
ATOM 1535 O O . ALA A 1 198 ? 24.379 -10.549 -47.492 1.00 91.94 198 ALA A O 1
ATOM 1536 N N . ILE A 1 199 ? 25.316 -8.569 -48.001 1.00 91.69 199 ILE A N 1
ATOM 1537 C CA . ILE A 1 199 ? 25.889 -8.372 -46.663 1.00 91.69 199 ILE A CA 1
ATOM 1538 C C . ILE A 1 199 ? 24.890 -7.788 -45.661 1.00 91.69 199 ILE A C 1
ATOM 1540 O O . ILE A 1 199 ? 24.971 -8.152 -44.486 1.00 91.69 199 ILE A O 1
ATOM 1544 N N . MET A 1 200 ? 23.934 -6.947 -46.088 1.00 89.12 200 MET A N 1
ATOM 1545 C CA . MET A 1 200 ? 23.077 -6.153 -45.184 1.00 89.12 200 MET A CA 1
ATOM 1546 C C . MET A 1 200 ? 22.371 -6.993 -44.110 1.00 89.12 200 MET A C 1
ATOM 1548 O O . MET A 1 200 ? 22.357 -6.604 -42.943 1.00 89.12 200 MET A O 1
ATOM 1552 N N . GLY A 1 201 ? 21.850 -8.171 -44.470 1.00 87.56 201 GLY A N 1
ATOM 1553 C CA . GLY A 1 201 ? 21.146 -9.056 -43.531 1.00 87.56 201 GLY A CA 1
ATOM 1554 C C . GLY A 1 201 ? 22.029 -9.738 -42.483 1.00 87.56 201 GLY A C 1
ATOM 1555 O O . GLY A 1 201 ? 21.511 -10.323 -41.534 1.00 87.56 201 GLY A O 1
ATOM 1556 N N . SER A 1 202 ? 23.351 -9.669 -42.640 1.00 90.19 202 SER A N 1
ATOM 1557 C CA . SER A 1 202 ? 24.332 -10.244 -41.711 1.00 90.19 202 SER A CA 1
ATOM 1558 C C . SER A 1 202 ? 25.020 -9.203 -40.823 1.00 90.19 202 SER A C 1
ATOM 1560 O O . SER A 1 202 ? 25.770 -9.570 -39.916 1.00 90.19 202 SER A O 1
ATOM 1562 N N . LEU A 1 203 ? 24.772 -7.913 -41.067 1.00 94.06 203 LEU A N 1
ATOM 1563 C CA . LEU A 1 203 ? 25.412 -6.827 -40.334 1.00 94.06 203 LEU A CA 1
ATOM 1564 C C . LEU A 1 203 ? 24.870 -6.723 -38.907 1.00 94.06 203 LEU A C 1
ATOM 1566 O O . LEU A 1 203 ? 23.666 -6.790 -38.661 1.00 94.06 203 LEU A O 1
ATOM 1570 N N . VAL A 1 204 ? 25.779 -6.502 -37.957 1.00 94.50 204 VAL A N 1
ATOM 1571 C CA . VAL A 1 204 ? 25.427 -6.183 -36.570 1.00 94.50 204 VAL A CA 1
ATOM 1572 C C . VAL A 1 204 ? 25.391 -4.668 -36.421 1.00 94.50 204 VAL A C 1
ATOM 1574 O O . VAL A 1 204 ? 26.420 -4.002 -36.559 1.00 94.50 204 VAL A O 1
ATOM 1577 N N . TRP A 1 205 ? 24.208 -4.131 -36.139 1.00 95.50 205 TRP A N 1
ATOM 1578 C CA . TRP A 1 205 ? 23.989 -2.703 -35.932 1.00 95.50 205 TRP A CA 1
ATOM 1579 C C . TRP A 1 205 ? 24.061 -2.361 -34.447 1.00 95.50 205 TRP A C 1
ATOM 1581 O O . TRP A 1 205 ? 23.340 -2.932 -33.633 1.00 95.50 205 TRP A O 1
ATOM 1591 N N . ASN A 1 206 ? 24.937 -1.423 -34.102 1.00 95.75 206 ASN A N 1
ATOM 1592 C CA . ASN A 1 206 ? 25.158 -0.969 -32.736 1.00 95.75 206 ASN A CA 1
ATOM 1593 C C . ASN A 1 206 ? 24.552 0.428 -32.571 1.00 95.75 206 ASN A C 1
ATOM 1595 O O . ASN A 1 206 ? 24.924 1.330 -33.327 1.00 95.75 206 ASN A O 1
ATOM 1599 N N . PRO A 1 207 ? 23.647 0.648 -31.608 1.00 95.00 207 PRO A N 1
ATOM 1600 C CA . PRO A 1 207 ? 23.165 1.987 -31.307 1.00 95.00 207 PRO A CA 1
ATOM 1601 C C . PRO A 1 207 ? 24.296 2.839 -30.736 1.00 95.00 207 PRO A C 1
ATOM 1603 O O . PRO A 1 207 ? 25.069 2.386 -29.893 1.00 95.00 207 PRO A O 1
ATOM 1606 N N . THR A 1 208 ? 24.392 4.077 -31.208 1.00 94.19 208 THR A N 1
ATOM 1607 C CA . THR A 1 208 ? 25.413 5.041 -30.759 1.00 94.19 208 THR A CA 1
ATOM 1608 C C . THR A 1 208 ? 24.817 6.343 -30.253 1.00 94.19 208 THR A C 1
ATOM 1610 O O . THR A 1 208 ? 25.479 7.052 -29.501 1.00 94.19 208 THR A O 1
ATOM 1613 N N . ASP A 1 209 ? 23.579 6.642 -30.637 1.00 93.31 209 ASP A N 1
ATOM 1614 C CA . ASP A 1 209 ? 22.810 7.772 -30.132 1.00 93.31 209 ASP A CA 1
ATOM 1615 C C . ASP A 1 209 ? 21.313 7.473 -30.282 1.00 93.31 209 ASP A C 1
ATOM 1617 O O . ASP A 1 209 ? 20.895 6.789 -31.226 1.00 93.31 209 ASP A O 1
ATOM 1621 N N . ASN A 1 210 ? 20.519 7.976 -29.346 1.00 93.38 210 ASN A N 1
ATOM 1622 C CA . ASN A 1 210 ? 19.070 7.8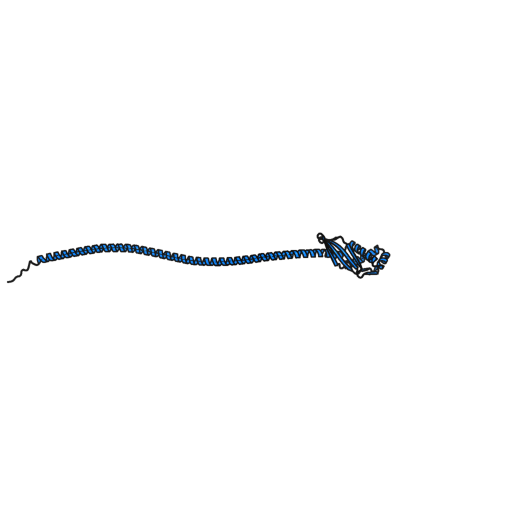94 -29.367 1.00 93.38 210 ASN A CA 1
ATOM 1623 C C . ASN A 1 210 ? 18.486 9.087 -28.615 1.00 93.38 210 ASN A C 1
ATOM 1625 O O . ASN A 1 210 ? 18.568 9.166 -27.394 1.00 93.38 210 ASN A O 1
ATOM 1629 N N . THR A 1 211 ? 17.925 10.034 -29.354 1.00 92.25 211 THR A N 1
ATOM 1630 C CA . THR A 1 211 ? 17.434 11.291 -28.789 1.00 92.25 211 THR A CA 1
ATOM 1631 C C . THR A 1 211 ? 15.945 11.431 -29.066 1.00 92.25 211 THR A C 1
ATOM 1633 O O . THR A 1 211 ? 15.517 11.329 -30.216 1.00 92.25 211 THR A O 1
ATOM 1636 N N . GLU A 1 212 ? 15.145 11.700 -28.036 1.00 92.12 212 GLU A N 1
ATOM 1637 C CA . GLU A 1 212 ? 13.735 12.054 -28.212 1.00 92.12 212 GLU A CA 1
ATOM 1638 C C . GLU A 1 212 ? 13.618 13.424 -28.902 1.00 92.12 212 GLU A C 1
ATOM 1640 O O . GLU A 1 212 ? 14.246 14.402 -28.495 1.00 92.12 212 GLU A O 1
ATOM 1645 N N . ILE A 1 213 ? 12.831 13.498 -29.977 1.00 91.81 213 ILE A N 1
ATOM 1646 C CA . ILE A 1 213 ? 12.677 14.710 -30.803 1.00 91.81 213 ILE A CA 1
ATOM 1647 C C . ILE A 1 213 ? 11.223 15.195 -30.910 1.00 91.81 213 ILE A C 1
ATOM 1649 O O . ILE A 1 213 ? 10.954 16.191 -31.582 1.00 91.81 213 ILE A O 1
ATOM 1653 N N . GLY A 1 214 ? 10.281 14.509 -30.265 1.00 85.88 214 GLY A N 1
ATOM 1654 C CA . GLY A 1 214 ? 8.865 14.870 -30.214 1.00 85.88 214 GLY A CA 1
ATOM 1655 C C . GLY A 1 214 ? 8.008 13.708 -29.724 1.00 85.88 214 GLY A C 1
ATOM 1656 O O . GLY A 1 214 ? 8.538 12.644 -29.413 1.00 85.88 214 GLY A O 1
ATOM 1657 N N . ASP A 1 215 ? 6.686 13.895 -29.712 1.00 85.38 215 ASP A N 1
ATOM 1658 C CA . ASP A 1 215 ? 5.734 12.901 -29.204 1.00 85.38 215 ASP A CA 1
ATOM 1659 C C . ASP A 1 215 ? 5.965 11.524 -29.848 1.00 85.38 215 ASP A C 1
ATOM 1661 O O . ASP A 1 215 ? 5.773 11.327 -31.057 1.00 85.38 215 ASP A O 1
ATOM 1665 N N . SER A 1 216 ? 6.426 10.574 -29.029 1.00 89.75 216 SER A N 1
ATOM 1666 C CA . SER A 1 216 ? 6.709 9.194 -29.437 1.00 89.75 216 SER A CA 1
ATOM 1667 C C . SER A 1 216 ? 7.659 9.086 -30.637 1.00 89.75 216 SER A C 1
ATOM 1669 O O . SER A 1 216 ? 7.574 8.131 -31.409 1.00 89.75 216 SER A O 1
ATOM 1671 N N . SER A 1 217 ? 8.546 10.065 -30.829 1.00 93.88 217 SER A N 1
ATOM 1672 C CA . SER A 1 217 ? 9.443 10.142 -31.982 1.00 93.88 217 SER A CA 1
ATOM 1673 C C . SER A 1 217 ? 10.892 10.321 -31.543 1.00 93.88 217 SER A C 1
ATOM 1675 O O . SER A 1 217 ? 11.232 11.270 -30.841 1.00 93.88 217 SER A O 1
ATOM 1677 N N . PHE A 1 218 ? 11.757 9.426 -32.012 1.00 95.25 218 PHE A N 1
ATOM 1678 C CA . PHE A 1 218 ? 13.160 9.340 -31.625 1.00 95.25 218 PHE A CA 1
ATOM 1679 C C . PHE A 1 218 ? 14.064 9.454 -32.848 1.00 95.25 218 PHE A C 1
ATOM 1681 O O . PHE A 1 218 ? 13.818 8.826 -33.877 1.00 95.25 218 PHE A O 1
ATOM 1688 N N . GLN A 1 219 ? 15.127 10.243 -32.749 1.00 95.38 219 GLN A N 1
ATOM 1689 C CA . GLN A 1 219 ? 16.230 10.204 -33.695 1.00 95.38 219 GLN A CA 1
ATOM 1690 C C . GLN A 1 219 ? 17.228 9.145 -33.230 1.00 95.38 219 GLN A C 1
ATOM 1692 O O . GLN A 1 219 ? 17.918 9.332 -32.231 1.00 95.38 219 GLN A O 1
ATOM 1697 N N . VAL A 1 220 ? 17.308 8.045 -33.975 1.00 96.56 220 VAL A N 1
ATOM 1698 C CA . VAL A 1 220 ? 18.170 6.905 -33.658 1.00 96.56 220 VAL A CA 1
ATOM 1699 C C . VAL A 1 220 ? 19.355 6.892 -34.609 1.00 96.56 220 VAL A C 1
ATOM 1701 O O . VAL A 1 220 ? 19.202 7.040 -35.826 1.00 96.56 220 VAL A O 1
ATOM 1704 N N . LYS A 1 221 ? 20.540 6.661 -34.052 1.00 96.88 221 LYS A N 1
ATOM 1705 C CA . LYS A 1 221 ? 21.793 6.514 -34.778 1.00 96.88 221 LYS A CA 1
ATOM 1706 C C . LYS A 1 221 ? 22.357 5.114 -34.561 1.00 96.88 221 LYS A C 1
ATOM 1708 O O . LYS A 1 221 ? 22.620 4.711 -33.426 1.00 96.88 221 LYS A O 1
ATOM 1713 N N . LEU A 1 222 ? 22.591 4.396 -35.654 1.00 97.00 222 LEU A N 1
ATOM 1714 C CA . LEU A 1 222 ? 23.198 3.069 -35.644 1.00 97.00 222 LEU A CA 1
ATOM 1715 C C . LEU A 1 222 ? 24.537 3.094 -36.376 1.00 97.00 222 LEU A C 1
ATOM 1717 O O . LEU A 1 222 ? 24.711 3.811 -37.360 1.00 97.00 222 LEU A O 1
ATOM 1721 N N . GLU A 1 223 ? 25.464 2.264 -35.919 1.00 96.94 223 GLU A N 1
ATOM 1722 C CA . GLU A 1 223 ? 26.757 2.053 -36.556 1.00 96.94 223 GLU A CA 1
ATOM 1723 C C . GLU A 1 223 ? 27.037 0.563 -36.727 1.00 96.94 223 GLU A C 1
ATOM 1725 O O . GLU A 1 223 ? 26.774 -0.257 -35.843 1.00 96.94 223 GLU A O 1
ATOM 1730 N N . THR A 1 224 ? 27.611 0.203 -37.866 1.00 96.50 224 THR A N 1
ATOM 1731 C CA . THR A 1 224 ? 28.086 -1.151 -38.126 1.00 96.50 224 THR A CA 1
ATOM 1732 C C . THR A 1 224 ? 29.501 -1.128 -38.681 1.00 96.50 224 THR A C 1
ATOM 1734 O O . THR A 1 224 ? 29.959 -0.133 -39.248 1.00 96.50 224 THR A O 1
ATOM 1737 N N . TYR A 1 225 ? 30.196 -2.243 -38.485 1.00 96.00 225 TYR A N 1
ATOM 1738 C CA . TYR A 1 225 ? 31.536 -2.468 -38.992 1.00 96.00 225 TYR A CA 1
ATOM 1739 C C . TYR A 1 225 ? 31.560 -3.796 -39.724 1.00 96.00 225 TYR A C 1
ATOM 1741 O O . TYR A 1 225 ? 31.164 -4.814 -39.155 1.00 96.00 225 TYR A O 1
ATOM 1749 N N . PHE A 1 226 ? 32.057 -3.797 -40.954 1.00 95.00 226 PHE A N 1
ATOM 1750 C CA . PHE A 1 226 ? 32.097 -5.007 -41.765 1.00 95.00 226 PHE A CA 1
ATOM 1751 C C . PHE A 1 226 ? 33.333 -5.056 -42.659 1.00 95.00 226 PHE A C 1
ATOM 1753 O O . PHE A 1 226 ? 33.822 -4.010 -43.092 1.00 95.00 226 PHE A O 1
ATOM 1760 N N . PRO A 1 227 ? 33.864 -6.258 -42.930 1.00 93.38 227 PRO A N 1
ATOM 1761 C CA . PRO A 1 227 ? 34.785 -6.447 -44.035 1.00 93.38 227 PRO A CA 1
ATOM 1762 C C . PRO A 1 227 ? 34.017 -6.333 -45.354 1.00 93.38 227 PRO A C 1
ATOM 1764 O O . PRO A 1 227 ? 32.870 -6.768 -45.449 1.00 93.38 227 PRO A O 1
ATOM 1767 N N . PHE A 1 228 ? 34.658 -5.784 -46.375 1.00 93.94 228 PHE A N 1
ATOM 1768 C CA . PHE A 1 228 ? 34.071 -5.636 -47.698 1.00 93.94 228 PHE A CA 1
ATOM 1769 C C . PHE A 1 228 ? 35.026 -6.175 -48.756 1.00 93.94 228 PHE A C 1
ATOM 1771 O O . PHE A 1 228 ? 36.190 -5.780 -48.797 1.00 93.94 228 PHE A O 1
ATOM 1778 N N . GLU A 1 229 ? 34.530 -7.052 -49.621 1.00 91.75 229 GLU A N 1
ATOM 1779 C CA . GLU A 1 229 ? 35.287 -7.619 -50.732 1.00 91.75 229 GLU A CA 1
ATOM 1780 C C . GLU A 1 229 ? 34.447 -7.534 -52.004 1.00 91.75 229 GLU A C 1
ATOM 1782 O O . GLU A 1 229 ? 33.299 -7.967 -52.030 1.00 91.75 229 GLU A O 1
ATOM 1787 N N . LEU A 1 230 ? 35.037 -7.000 -53.072 1.00 92.44 230 LEU A N 1
ATOM 1788 C CA . LEU A 1 230 ? 34.451 -7.006 -54.404 1.00 92.44 230 LEU A CA 1
ATOM 1789 C C . LEU A 1 230 ? 35.420 -7.691 -55.365 1.00 92.44 230 LEU A C 1
ATOM 1791 O O . LEU A 1 230 ? 36.297 -7.057 -55.962 1.00 92.44 230 LEU A O 1
ATOM 1795 N N . ALA A 1 231 ? 35.234 -9.000 -55.541 1.00 88.94 231 ALA A N 1
ATOM 1796 C CA . ALA A 1 231 ? 36.101 -9.838 -56.369 1.00 88.94 231 ALA A CA 1
ATOM 1797 C C . ALA A 1 231 ? 36.208 -9.331 -57.819 1.00 88.94 231 ALA A C 1
ATOM 1799 O O . ALA A 1 231 ? 37.288 -9.354 -58.408 1.00 88.94 231 ALA A O 1
ATOM 1800 N N . SER A 1 232 ? 35.110 -8.805 -58.372 1.00 87.38 232 SER A N 1
ATOM 1801 C CA . SER A 1 232 ? 35.056 -8.248 -59.731 1.00 87.38 232 SER A CA 1
ATOM 1802 C C . SER A 1 232 ? 36.044 -7.100 -59.958 1.00 87.38 232 SER A C 1
ATOM 1804 O O . SER A 1 232 ? 36.555 -6.964 -61.068 1.00 87.38 232 SER A O 1
ATOM 1806 N N . ALA A 1 233 ? 36.331 -6.316 -58.915 1.00 88.06 233 ALA A N 1
ATOM 1807 C CA . ALA A 1 233 ? 37.276 -5.201 -58.937 1.00 88.06 233 ALA A CA 1
ATOM 1808 C C . ALA A 1 233 ? 38.616 -5.536 -58.252 1.00 88.06 233 ALA A C 1
ATOM 1810 O O . ALA A 1 233 ? 39.503 -4.693 -58.213 1.00 88.06 233 ALA A O 1
ATOM 1811 N N . SER A 1 234 ? 38.777 -6.756 -57.714 1.00 88.38 234 SER A N 1
ATOM 1812 C CA . SER A 1 234 ? 39.925 -7.165 -56.881 1.00 88.38 234 SER A CA 1
ATOM 1813 C C . SER A 1 234 ? 40.168 -6.259 -55.662 1.00 88.38 234 SER A C 1
ATOM 1815 O O . SER A 1 234 ? 41.307 -6.049 -55.251 1.00 88.38 234 SER A O 1
ATOM 1817 N N . VAL A 1 235 ? 39.094 -5.728 -55.070 1.00 90.12 235 VAL A N 1
ATOM 1818 C CA . VAL A 1 235 ? 39.149 -4.786 -53.941 1.00 90.12 235 VAL A CA 1
ATOM 1819 C C . VAL A 1 235 ? 38.753 -5.499 -52.657 1.00 90.12 235 VAL A C 1
ATOM 1821 O O . VAL A 1 235 ? 37.745 -6.201 -52.629 1.00 90.12 235 VAL A O 1
ATOM 1824 N N . SER A 1 236 ? 39.526 -5.296 -51.591 1.00 91.94 236 SER A N 1
ATOM 1825 C CA . SER A 1 236 ? 39.242 -5.861 -50.273 1.00 91.94 236 SER A CA 1
ATOM 1826 C C . SER A 1 236 ? 39.624 -4.879 -49.170 1.00 91.94 236 SER A C 1
ATOM 1828 O O . SER A 1 236 ? 40.782 -4.479 -49.056 1.00 91.94 236 SER A O 1
ATOM 1830 N N . PHE A 1 237 ? 38.662 -4.557 -48.312 1.00 92.75 237 PHE A N 1
ATOM 1831 C CA . PHE A 1 237 ? 38.839 -3.763 -47.103 1.00 92.75 237 PHE A CA 1
ATOM 1832 C C . PHE A 1 237 ? 38.495 -4.609 -45.881 1.00 92.75 237 PHE A C 1
ATOM 1834 O O . PHE A 1 237 ? 37.415 -5.186 -45.784 1.00 92.75 237 PHE A O 1
ATOM 1841 N N . ASN A 1 238 ? 39.409 -4.666 -44.911 1.00 90.44 238 ASN A N 1
ATOM 1842 C CA . ASN A 1 238 ? 39.205 -5.471 -43.703 1.00 90.44 238 ASN A CA 1
ATOM 1843 C C . ASN A 1 238 ? 38.122 -4.896 -42.783 1.00 90.44 238 ASN A C 1
ATOM 1845 O O . ASN A 1 238 ? 37.535 -5.634 -41.991 1.00 90.44 238 ASN A O 1
ATOM 1849 N N . LYS A 1 239 ? 37.897 -3.580 -42.846 1.00 93.56 239 LYS A N 1
ATOM 1850 C CA . LYS A 1 239 ? 36.950 -2.885 -41.985 1.00 93.56 239 LYS A CA 1
ATOM 1851 C C . LYS A 1 239 ? 36.467 -1.592 -42.636 1.00 93.56 239 LYS A C 1
ATOM 1853 O O . LYS A 1 239 ? 37.239 -0.664 -42.847 1.00 93.56 239 LYS A O 1
ATOM 1858 N N . ILE A 1 240 ? 35.171 -1.536 -42.899 1.00 95.44 240 ILE A N 1
ATOM 1859 C CA . ILE A 1 240 ? 34.435 -0.325 -43.248 1.00 95.44 240 ILE A CA 1
ATOM 1860 C C . ILE A 1 240 ? 33.512 -0.004 -42.078 1.00 95.44 240 ILE A C 1
ATOM 1862 O O . ILE A 1 240 ? 32.882 -0.908 -41.525 1.00 95.44 240 ILE A O 1
ATOM 1866 N N . ARG A 1 241 ? 33.450 1.266 -41.678 1.00 96.38 241 ARG A N 1
ATOM 1867 C CA . ARG A 1 241 ? 32.431 1.786 -40.760 1.00 96.38 241 ARG A CA 1
ATOM 1868 C C . ARG A 1 241 ? 31.315 2.404 -41.578 1.00 96.38 241 ARG A C 1
ATOM 1870 O O . ARG A 1 241 ? 31.588 3.207 -42.463 1.00 96.38 241 ARG A O 1
ATOM 1877 N N . LEU A 1 242 ? 30.080 2.056 -41.240 1.00 96.00 242 LEU A N 1
ATOM 1878 C CA . LEU A 1 242 ? 28.879 2.671 -41.789 1.00 96.00 242 LEU A CA 1
ATOM 1879 C C . LEU A 1 242 ? 28.006 3.168 -40.641 1.00 96.00 242 LEU A C 1
ATOM 1881 O O . LEU A 1 242 ? 27.597 2.399 -39.771 1.00 96.00 242 LEU A O 1
ATOM 1885 N N . GLU A 1 243 ? 27.725 4.461 -40.662 1.00 97.38 243 GLU A N 1
ATOM 1886 C CA . GLU A 1 243 ? 26.854 5.161 -39.733 1.00 97.38 243 GLU A CA 1
ATOM 1887 C C . GLU A 1 243 ? 25.562 5.556 -40.451 1.00 97.38 243 GLU A C 1
ATOM 1889 O O . GLU A 1 243 ? 25.595 6.203 -41.499 1.00 97.38 243 GLU A O 1
ATOM 1894 N N . VAL A 1 244 ? 24.419 5.221 -39.859 1.00 96.69 244 VAL A N 1
ATOM 1895 C CA . VAL A 1 244 ? 23.093 5.587 -40.367 1.00 96.69 244 VAL A CA 1
ATOM 1896 C C . VAL A 1 244 ? 22.266 6.258 -39.281 1.00 96.69 244 VAL A C 1
ATOM 1898 O O . VAL A 1 244 ? 22.408 5.971 -38.090 1.00 96.69 244 VAL A O 1
ATOM 1901 N N . ARG A 1 245 ? 21.376 7.159 -39.694 1.00 96.81 245 ARG A N 1
ATOM 1902 C CA . ARG A 1 245 ? 20.455 7.880 -38.812 1.00 96.81 245 ARG A CA 1
ATOM 1903 C C . ARG A 1 245 ? 19.055 7.873 -39.399 1.00 96.81 245 ARG A C 1
ATOM 1905 O O . ARG A 1 245 ? 18.895 7.952 -40.615 1.00 96.81 245 ARG A O 1
ATOM 1912 N N . ALA A 1 246 ? 18.046 7.795 -38.543 1.00 96.69 246 ALA A N 1
ATOM 1913 C CA . ALA A 1 246 ? 16.653 7.935 -38.944 1.00 96.69 246 ALA A CA 1
ATOM 1914 C C . ALA A 1 246 ? 15.802 8.478 -37.793 1.00 96.69 246 ALA A C 1
ATOM 1916 O O . ALA A 1 246 ? 16.172 8.387 -36.622 1.00 96.69 246 ALA A O 1
ATOM 1917 N N . THR A 1 247 ? 14.638 9.018 -38.138 1.00 96.38 247 THR A N 1
ATOM 1918 C CA . THR A 1 247 ? 13.579 9.349 -37.187 1.00 96.38 247 THR A CA 1
ATOM 1919 C C . THR A 1 247 ? 12.574 8.206 -37.131 1.00 96.38 247 THR A C 1
ATOM 1921 O O . THR A 1 247 ? 11.981 7.843 -38.149 1.00 96.38 247 THR A O 1
ATOM 1924 N N . ILE A 1 248 ? 12.368 7.668 -35.934 1.00 96.38 248 ILE A N 1
ATOM 1925 C CA . ILE A 1 248 ? 11.501 6.532 -35.641 1.00 96.38 248 ILE A CA 1
ATOM 1926 C C . ILE A 1 248 ? 10.327 7.016 -34.808 1.00 96.38 248 ILE A C 1
ATOM 1928 O O . ILE A 1 248 ? 10.526 7.548 -33.721 1.00 96.38 248 ILE A O 1
ATOM 1932 N N . ASN A 1 249 ? 9.107 6.808 -35.289 1.00 94.69 249 ASN A N 1
ATOM 1933 C CA . ASN A 1 249 ? 7.919 6.976 -34.466 1.00 94.69 249 ASN A CA 1
ATOM 1934 C C . ASN A 1 249 ? 7.560 5.624 -33.832 1.00 94.69 249 ASN A C 1
ATOM 1936 O O . ASN A 1 249 ? 7.213 4.691 -34.551 1.00 94.69 249 ASN A O 1
ATOM 1940 N N . ILE A 1 250 ? 7.654 5.500 -32.508 1.00 94.31 250 ILE A N 1
ATOM 1941 C CA . ILE A 1 250 ? 7.509 4.210 -31.808 1.00 94.31 250 ILE A CA 1
ATOM 1942 C C . ILE A 1 250 ? 6.056 3.720 -31.715 1.00 94.31 250 ILE A C 1
ATOM 1944 O O . ILE A 1 250 ? 5.833 2.535 -31.506 1.00 94.31 250 ILE A O 1
ATOM 1948 N N . GLU A 1 251 ? 5.063 4.597 -31.899 1.00 92.38 251 GLU A N 1
ATOM 1949 C CA . GLU A 1 251 ? 3.641 4.210 -31.885 1.00 92.38 251 GLU A CA 1
ATOM 1950 C C . GLU A 1 251 ? 3.171 3.650 -33.229 1.00 92.38 251 GLU A C 1
ATOM 1952 O O . GLU A 1 251 ? 2.398 2.697 -33.285 1.00 92.38 251 GLU A O 1
ATOM 1957 N N . THR A 1 252 ? 3.618 4.266 -34.323 1.00 94.19 252 THR A N 1
ATOM 1958 C CA . THR A 1 252 ? 3.257 3.865 -35.692 1.00 94.19 252 THR A CA 1
ATOM 1959 C C . THR A 1 252 ? 4.290 2.946 -36.336 1.00 94.19 252 THR A C 1
ATOM 1961 O O . THR A 1 252 ? 4.054 2.445 -37.433 1.00 94.19 252 THR A O 1
ATOM 1964 N N . GLU A 1 253 ? 5.442 2.770 -35.685 1.00 93.06 253 GLU A N 1
ATOM 1965 C CA . GLU A 1 253 ? 6.642 2.099 -36.200 1.00 93.06 253 GLU A CA 1
ATOM 1966 C C . GLU A 1 253 ? 7.180 2.708 -37.512 1.00 93.06 253 GLU A C 1
ATOM 1968 O O . GLU A 1 253 ? 7.952 2.086 -38.245 1.00 93.06 253 GLU A O 1
ATOM 1973 N N . ALA A 1 254 ? 6.790 3.947 -37.830 1.00 94.00 254 ALA A N 1
ATOM 1974 C CA . ALA A 1 254 ? 7.206 4.620 -39.052 1.00 94.00 254 ALA A CA 1
ATOM 1975 C C . ALA A 1 254 ? 8.670 5.077 -38.975 1.00 94.00 254 ALA A C 1
ATOM 1977 O O . ALA A 1 254 ? 9.100 5.686 -37.995 1.00 94.00 254 ALA A O 1
ATOM 1978 N N . ILE A 1 255 ? 9.412 4.846 -40.061 1.00 95.31 255 ILE A N 1
ATOM 1979 C CA . ILE A 1 255 ? 10.819 5.234 -40.209 1.00 95.31 255 ILE A CA 1
ATOM 1980 C C . ILE A 1 255 ? 10.919 6.306 -41.286 1.00 95.31 255 ILE A C 1
ATOM 1982 O O . ILE A 1 255 ? 10.608 6.065 -42.453 1.00 95.31 255 ILE A O 1
ATOM 1986 N N . THR A 1 256 ? 11.385 7.488 -40.906 1.00 93.31 256 THR A N 1
ATOM 1987 C CA . THR A 1 256 ? 11.474 8.665 -41.777 1.00 93.31 256 THR A CA 1
ATOM 1988 C C . THR A 1 256 ? 12.846 9.322 -41.675 1.00 93.31 256 THR A C 1
ATOM 1990 O O . THR A 1 256 ? 13.636 8.980 -40.797 1.00 93.31 256 THR A O 1
ATOM 1993 N N . LEU A 1 257 ? 13.149 10.245 -42.598 1.00 90.06 257 LEU A N 1
ATOM 1994 C CA . LEU A 1 257 ? 14.408 11.008 -42.612 1.00 90.06 257 LEU A CA 1
ATOM 1995 C C . LEU A 1 257 ? 15.659 10.117 -42.517 1.00 90.06 257 LEU A C 1
ATOM 1997 O O . LEU A 1 257 ? 16.603 10.421 -41.794 1.00 90.06 257 LEU A O 1
ATOM 2001 N N . GLN A 1 258 ? 15.638 9.000 -43.242 1.00 93.75 258 GLN A N 1
ATOM 2002 C CA . GLN A 1 258 ? 16.743 8.049 -43.299 1.00 93.75 258 GLN A CA 1
ATOM 2003 C C . GLN A 1 258 ? 17.944 8.709 -43.978 1.00 93.75 258 GLN A C 1
ATOM 2005 O O . GLN A 1 258 ? 17.812 9.285 -45.060 1.00 93.75 258 GLN A O 1
ATOM 2010 N N . GLN A 1 259 ? 19.103 8.642 -43.337 1.00 93.50 259 GLN A N 1
ATOM 2011 C CA . GLN A 1 259 ? 20.327 9.298 -43.777 1.00 93.50 259 GLN A CA 1
ATOM 2012 C C . GLN A 1 259 ? 21.531 8.399 -43.517 1.00 93.50 259 GLN A C 1
ATOM 2014 O O . GLN A 1 259 ? 21.598 7.702 -42.501 1.00 93.50 259 GLN A O 1
ATOM 2019 N N . ILE A 1 260 ? 22.499 8.459 -44.425 1.00 94.12 260 ILE A N 1
ATOM 2020 C CA . ILE A 1 260 ? 23.836 7.911 -44.213 1.00 94.12 260 ILE A CA 1
ATOM 2021 C C . ILE A 1 260 ? 24.656 9.039 -43.601 1.00 94.12 260 ILE A C 1
ATOM 2023 O O . ILE A 1 260 ? 24.772 10.114 -44.182 1.00 94.12 260 ILE A O 1
ATOM 2027 N N . GLY A 1 261 ? 25.132 8.827 -42.378 1.00 89.12 261 GLY A N 1
ATOM 2028 C CA . GLY A 1 261 ? 25.908 9.825 -41.650 1.00 89.12 261 GLY A CA 1
ATOM 2029 C C . GLY A 1 261 ? 27.360 9.842 -42.107 1.00 89.12 261 GLY A C 1
ATOM 2030 O O . GLY A 1 261 ? 27.897 10.894 -42.441 1.00 89.12 261 GLY A O 1
ATOM 2031 N N . GLN A 1 262 ? 27.992 8.669 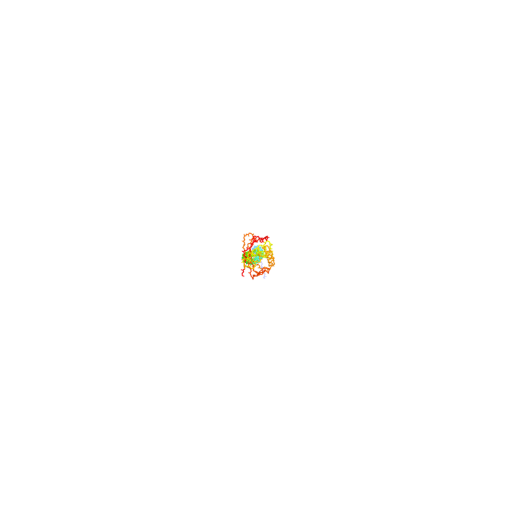-42.117 1.00 91.38 262 GLN A N 1
ATOM 2032 C CA . GLN A 1 262 ? 29.403 8.510 -42.451 1.00 91.38 262 GLN A CA 1
ATOM 2033 C C . GLN A 1 262 ? 29.652 7.105 -42.997 1.00 91.38 262 GLN A C 1
ATOM 2035 O O . GLN A 1 262 ? 29.143 6.127 -42.445 1.00 91.38 262 GLN A O 1
ATOM 2040 N N . ILE A 1 263 ? 30.468 7.005 -44.044 1.00 94.62 263 ILE A N 1
ATOM 2041 C CA . ILE A 1 263 ? 31.042 5.746 -44.507 1.00 94.62 263 ILE A CA 1
ATOM 2042 C C . ILE A 1 263 ? 32.545 5.937 -44.722 1.00 94.62 263 ILE A C 1
ATOM 2044 O O . ILE A 1 263 ? 32.962 6.900 -45.361 1.00 94.62 263 ILE A O 1
ATOM 2048 N N . GLU A 1 264 ? 33.370 5.076 -44.130 1.00 93.56 264 GLU A N 1
ATOM 2049 C CA . GLU A 1 264 ? 34.831 5.218 -44.192 1.00 93.56 264 GLU A CA 1
ATOM 2050 C C . GLU A 1 264 ? 35.559 3.886 -43.996 1.00 93.56 264 GLU A C 1
ATOM 2052 O O . GLU A 1 264 ? 35.063 2.975 -43.326 1.00 93.56 264 GLU A O 1
ATOM 2057 N N . VAL A 1 265 ? 36.761 3.790 -44.563 1.00 91.31 265 VAL A N 1
ATOM 2058 C CA . VAL A 1 265 ? 37.699 2.691 -44.305 1.00 91.31 265 VAL A CA 1
ATOM 2059 C C . VAL A 1 265 ? 38.444 2.975 -42.997 1.00 91.31 265 VAL A C 1
ATOM 2061 O O . VAL A 1 265 ? 38.913 4.093 -42.789 1.00 91.31 265 VAL A O 1
ATOM 2064 N N . ILE A 1 266 ? 38.556 1.969 -42.119 1.00 87.06 266 ILE A N 1
ATOM 2065 C CA . ILE A 1 266 ? 39.241 2.067 -40.812 1.00 87.06 266 ILE A CA 1
ATOM 2066 C C . ILE A 1 266 ? 40.445 1.134 -40.737 1.00 87.06 266 ILE A C 1
ATOM 2068 O O . ILE A 1 266 ? 40.297 -0.058 -41.094 1.00 87.06 266 ILE A O 1
#

Radius of gyration: 76.83 Å; chains: 1; bounding box: 128×41×228 Å